Protein AF-A0A4R6UQ01-F1 (afdb_monomer)

Sequence (234 aa):
MLNFGKYKKEIISAFLGAAFAGVISLGVGMFSLTKSFEYTQNKEILYSIRKDAEFLKRVESEIDENINKLLEHDFTVVAKFGDPMNMIDVMENPAAKDGDKISQSQRKAMAMMIDSIVPILEFTAPRETLVVEAWSTGFPEVSNIDFELLQQINEYYRSVRRVNETVDRFMNLSKGATITQGFSDVVKAHILSHNKNLEELRKKSFVELKNKIVKEQERLSIMRAELIEKTEDI

Solvent-accessible surface area (backbone atoms only — not comparable to full-atom values): 13272 Å² total; per-residue (Å²): 130,82,71,66,76,71,52,49,59,56,51,51,50,50,51,51,50,51,51,52,51,50,51,49,50,51,51,53,49,49,51,51,50,52,51,52,50,51,49,52,50,52,53,52,50,51,52,28,44,51,52,43,45,55,45,49,52,44,48,46,54,38,52,53,52,37,51,51,49,65,72,77,44,73,71,60,56,48,75,39,70,49,74,75,38,49,54,60,67,63,69,66,44,84,81,78,72,86,79,79,88,75,48,73,68,56,52,52,53,50,35,74,75,43,75,31,32,24,40,27,73,37,58,45,64,40,92,76,70,72,72,70,61,57,72,74,78,57,70,68,93,64,62,81,66,58,66,68,59,54,48,54,53,50,55,47,52,54,51,52,48,56,45,37,62,49,42,64,69,46,70,84,64,50,57,72,43,72,41,45,46,74,55,50,54,52,50,52,53,50,40,55,52,40,44,48,50,50,50,55,51,70,68,49,59,62,67,57,54,44,53,52,47,53,53,48,44,52,51,48,51,52,52,44,53,58,49,49,56,65,57,74,78,108

Organism: NCBI:txid1510150

Foldseek 3Di:
DPPCVVCVVVVVVVVVVVVVVVVVCVVVVVVVVVLVVLLVVLVVLLVQLVVQLVLLVVLLVLLVQQVVCVVVDDQAKDWDKDDWDQPLVVVPPPPPPDDDDQDPVNSVVVCVVFVTKIATQDIDHDPDARDDVSVVVDDRPDHPFDPVLVVVSVVLSVLRVLLRVLRVVCPPDDHGDMGGPVVVVVNVVSSVVNNVSSVVSVPDPSVVSSVSSVVRSVVSVVVSVVSVVVSVVD

Mean predicted aligned error: 12.87 Å

Structure (mmCIF, N/CA/C/O backbone):
data_AF-A0A4R6UQ01-F1
#
_entry.id   AF-A0A4R6UQ01-F1
#
loop_
_atom_site.group_PDB
_atom_site.id
_atom_site.type_symbol
_atom_site.label_atom_id
_atom_site.label_alt_id
_atom_site.label_comp_id
_atom_site.label_asym_id
_atom_site.label_entity_id
_atom_site.label_seq_id
_atom_site.pdbx_PDB_ins_code
_atom_site.Cartn_x
_atom_site.Cartn_y
_atom_site.Cartn_z
_atom_site.occupancy
_atom_site.B_iso_or_equiv
_atom_site.auth_seq_id
_atom_site.auth_comp_id
_atom_site.auth_asym_id
_atom_site.auth_atom_id
_atom_site.pdbx_PDB_model_num
ATOM 1 N N . MET A 1 1 ? -23.409 34.476 84.497 1.00 45.19 1 MET A N 1
ATOM 2 C CA . MET A 1 1 ? -22.613 33.271 84.173 1.00 45.19 1 MET A CA 1
ATOM 3 C C . MET A 1 1 ? -23.312 32.525 83.049 1.00 45.19 1 MET A C 1
ATOM 5 O O . MET A 1 1 ? -24.387 31.986 83.274 1.00 45.19 1 MET A O 1
ATOM 9 N N . LEU A 1 2 ? -22.765 32.563 81.831 1.00 46.88 2 LEU A N 1
ATOM 10 C CA . LEU A 1 2 ? -23.286 31.768 80.715 1.00 46.88 2 LEU A CA 1
ATOM 11 C C . LEU A 1 2 ? -23.056 30.286 81.026 1.00 46.88 2 LEU A C 1
ATOM 13 O O . LEU A 1 2 ? -21.948 29.876 81.364 1.00 46.88 2 LEU A O 1
ATOM 17 N N . ASN A 1 3 ? -24.127 29.500 80.980 1.00 50.12 3 ASN A N 1
ATOM 18 C CA . ASN A 1 3 ? -24.138 28.103 81.398 1.00 50.12 3 ASN A CA 1
ATOM 19 C C . ASN A 1 3 ? -23.530 27.225 80.282 1.00 50.12 3 ASN A C 1
ATOM 21 O O . ASN A 1 3 ? -24.238 26.553 79.532 1.00 50.12 3 ASN A O 1
ATOM 25 N N . PHE A 1 4 ? -22.200 27.279 80.136 1.00 51.59 4 PHE A N 1
ATOM 26 C CA . PHE A 1 4 ? -21.419 26.619 79.074 1.00 51.59 4 PHE A CA 1
ATOM 27 C C . PHE A 1 4 ? -21.561 25.083 79.035 1.00 51.59 4 PHE A C 1
ATOM 29 O O . PHE A 1 4 ? -21.179 24.458 78.049 1.00 51.59 4 PHE A O 1
ATOM 36 N N . GLY A 1 5 ? -22.122 24.454 80.076 1.00 55.53 5 GLY A N 1
ATOM 37 C CA . GLY A 1 5 ? -22.331 23.003 80.136 1.00 55.53 5 GLY A CA 1
ATOM 38 C C . GLY A 1 5 ? -23.472 22.480 79.255 1.00 55.53 5 GLY A C 1
ATOM 39 O O . GLY A 1 5 ? -23.375 21.362 78.754 1.00 55.53 5 GLY A O 1
ATOM 40 N N . LYS A 1 6 ? -24.527 23.278 79.020 1.00 57.03 6 LYS A N 1
ATOM 41 C CA . LYS A 1 6 ? -25.704 22.846 78.237 1.00 57.03 6 LYS A CA 1
ATOM 42 C C . LYS A 1 6 ? -25.450 22.888 76.724 1.00 57.03 6 LYS A C 1
ATOM 44 O O . LYS A 1 6 ? -25.777 21.936 76.029 1.00 57.03 6 LYS A O 1
ATOM 49 N N . TYR A 1 7 ? -24.761 23.926 76.250 1.00 57.03 7 TYR A N 1
ATOM 50 C CA . TYR A 1 7 ? -24.450 24.125 74.827 1.00 57.03 7 TYR A CA 1
ATOM 51 C C . TYR A 1 7 ? -23.247 23.312 74.331 1.00 57.03 7 TYR A C 1
ATOM 53 O O . TYR A 1 7 ? -23.062 23.146 73.131 1.00 57.03 7 TYR A O 1
ATOM 61 N N . LYS A 1 8 ? -22.424 22.758 75.233 1.00 59.62 8 LYS A N 1
ATOM 62 C CA . LYS A 1 8 ? -21.233 21.975 74.861 1.00 59.62 8 LYS A CA 1
ATOM 63 C C . LYS A 1 8 ? -21.585 20.731 74.040 1.00 59.62 8 LYS A C 1
ATOM 65 O O . LYS A 1 8 ? -20.884 20.422 73.084 1.00 59.62 8 LYS A O 1
ATOM 70 N N . LYS A 1 9 ? -22.675 20.037 74.394 1.00 63.41 9 LYS A N 1
ATOM 71 C CA . LYS A 1 9 ? -23.160 18.868 73.642 1.00 63.41 9 LYS A CA 1
ATOM 72 C C . LYS A 1 9 ? -23.691 19.253 72.261 1.00 63.41 9 LYS A C 1
ATOM 74 O O . LYS A 1 9 ? -23.340 18.580 71.304 1.00 63.41 9 LYS A O 1
ATOM 79 N N . GLU A 1 10 ? -24.455 20.340 72.163 1.00 66.81 10 GLU A N 1
ATOM 80 C CA . GLU A 1 10 ? -25.005 20.841 70.893 1.00 66.81 10 GLU A CA 1
ATOM 81 C C . GLU A 1 10 ? -23.914 21.348 69.942 1.00 66.81 10 GLU A C 1
ATOM 83 O O . GLU A 1 10 ? -23.948 21.056 68.750 1.00 66.81 10 GLU A O 1
ATOM 88 N N . ILE A 1 11 ? -22.902 22.048 70.464 1.00 69.56 11 ILE A N 1
ATOM 89 C CA . ILE A 1 11 ? -21.756 22.515 69.673 1.00 69.56 11 ILE A CA 1
ATOM 90 C C . ILE A 1 11 ? -20.940 21.323 69.161 1.00 69.56 11 ILE A C 1
ATOM 92 O O . ILE A 1 11 ? -20.597 21.287 67.984 1.00 69.56 11 ILE A O 1
ATOM 96 N N . ILE A 1 12 ? -20.662 20.323 70.007 1.00 69.19 12 ILE A N 1
ATOM 97 C CA . ILE A 1 12 ? -19.923 19.118 69.595 1.00 69.19 12 ILE A CA 1
ATOM 98 C C . ILE A 1 12 ? -20.723 18.310 68.565 1.00 69.19 12 ILE A C 1
ATOM 100 O O . ILE A 1 12 ? -20.149 17.857 67.576 1.00 69.19 12 ILE A O 1
ATOM 104 N N . SER A 1 13 ? -22.040 18.159 68.740 1.00 63.72 13 SER A N 1
ATOM 105 C CA . SER A 1 13 ? -22.885 17.457 67.768 1.00 63.72 13 SER A CA 1
ATOM 106 C C . SER A 1 13 ? -23.012 18.214 66.446 1.00 63.72 13 SER A C 1
ATOM 108 O O . SER A 1 13 ? -22.995 17.586 65.393 1.00 63.72 13 SER A O 1
ATOM 110 N N . ALA A 1 14 ? -23.081 19.548 66.475 1.00 68.31 14 ALA A N 1
ATOM 111 C CA . ALA A 1 14 ? -23.087 20.375 65.270 1.00 68.31 14 ALA A CA 1
ATOM 112 C C . ALA A 1 14 ? -21.747 20.297 64.525 1.00 68.31 14 ALA A C 1
ATOM 114 O O . ALA A 1 14 ? -21.735 20.189 63.303 1.00 68.31 14 ALA A O 1
ATOM 115 N N . PHE A 1 15 ? -20.623 20.284 65.248 1.00 67.00 15 PHE A N 1
ATOM 116 C CA . PHE A 1 15 ? -19.293 20.155 64.653 1.00 67.00 15 PHE A CA 1
ATOM 117 C C . PHE A 1 15 ? -19.073 18.768 64.040 1.00 67.00 15 PHE A C 1
ATOM 119 O O . PHE A 1 15 ? -18.569 18.662 62.927 1.00 67.00 15 PHE A O 1
ATOM 126 N N . LEU A 1 16 ? -19.508 17.705 64.727 1.00 66.38 16 LEU A N 1
ATOM 127 C CA . LEU A 1 16 ? -19.483 16.342 64.191 1.00 66.38 16 LEU A CA 1
ATOM 128 C C . LEU A 1 16 ? -20.409 16.200 62.980 1.00 66.38 16 LEU A C 1
ATOM 130 O O . LEU A 1 16 ? -19.989 15.639 61.978 1.00 66.38 16 LEU A O 1
ATOM 134 N N . GLY A 1 17 ? -21.625 16.750 63.034 1.00 66.69 17 GLY A N 1
ATOM 135 C CA . GLY A 1 17 ? -22.561 16.747 61.908 1.00 66.69 17 GLY A CA 1
ATOM 136 C C . GLY A 1 17 ? -22.024 17.507 60.693 1.00 66.69 17 GLY A C 1
ATOM 137 O O . GLY A 1 17 ? -22.087 16.995 59.579 1.00 66.69 17 GLY A O 1
ATOM 138 N N . ALA A 1 18 ? -21.428 18.683 60.904 1.00 67.31 18 ALA A N 1
ATOM 139 C CA . ALA A 1 18 ? -20.802 19.473 59.846 1.00 67.31 18 ALA A CA 1
ATOM 140 C C . ALA A 1 18 ? -19.561 18.781 59.261 1.00 67.31 18 ALA A C 1
ATOM 142 O O . ALA A 1 18 ? -19.394 18.759 58.044 1.00 67.31 18 ALA A O 1
ATOM 143 N N . ALA A 1 19 ? -18.722 18.166 60.099 1.00 63.47 19 ALA A N 1
ATOM 144 C CA . ALA A 1 19 ? -17.571 17.391 59.645 1.00 63.47 19 ALA A CA 1
ATOM 145 C C . ALA A 1 19 ? -18.005 16.156 58.838 1.00 63.47 19 ALA A C 1
ATOM 147 O O . ALA A 1 19 ? -17.456 15.898 57.770 1.00 63.47 19 ALA A O 1
ATOM 148 N N . PHE A 1 20 ? -19.028 15.431 59.296 1.00 66.19 20 PHE A N 1
ATOM 149 C CA . PHE A 1 20 ? -19.555 14.254 58.603 1.00 66.19 20 PHE A CA 1
ATOM 150 C C . PHE A 1 20 ? -20.208 14.629 57.266 1.00 66.19 20 PHE A C 1
ATOM 152 O O . PHE A 1 20 ? -19.923 14.011 56.244 1.00 66.19 20 PHE A O 1
ATOM 159 N N . ALA A 1 21 ? -21.016 15.694 57.243 1.00 68.75 21 ALA A N 1
ATOM 160 C CA . ALA A 1 21 ? -21.606 16.226 56.016 1.00 68.75 21 ALA A CA 1
ATOM 161 C C . ALA A 1 21 ? -20.536 16.732 55.033 1.00 68.75 21 ALA A C 1
ATOM 163 O O . ALA A 1 21 ? -20.645 16.491 53.833 1.00 68.75 21 ALA A O 1
ATOM 164 N N . GLY A 1 22 ? -19.476 17.377 55.533 1.00 67.44 22 GLY A N 1
ATOM 165 C CA . GLY A 1 22 ? -18.336 17.815 54.727 1.00 67.44 22 GLY A CA 1
ATOM 166 C C . GLY A 1 22 ? -17.576 16.651 54.087 1.00 67.44 22 GLY A C 1
ATOM 167 O O . GLY A 1 22 ? -17.277 16.702 52.897 1.00 67.44 22 GLY A O 1
ATOM 168 N N . VAL A 1 23 ? -17.323 15.574 54.839 1.00 69.88 23 VAL A N 1
ATOM 169 C CA . VAL A 1 23 ? -16.659 14.361 54.328 1.00 69.88 23 VAL A CA 1
ATOM 170 C C . VAL A 1 23 ? -17.526 13.638 53.296 1.00 69.88 23 VAL A C 1
ATOM 172 O O . VAL A 1 23 ? -17.015 13.252 52.248 1.00 69.88 23 VAL A O 1
ATOM 175 N N . ILE A 1 24 ? -18.834 13.500 53.541 1.00 70.75 24 ILE A N 1
ATOM 176 C CA . ILE A 1 24 ? -19.763 12.897 52.572 1.00 70.75 24 ILE A CA 1
ATOM 177 C C . ILE A 1 24 ? -19.830 13.744 51.297 1.00 70.75 24 ILE A C 1
ATOM 179 O O . ILE A 1 24 ? -19.724 13.199 50.205 1.00 70.75 24 ILE A O 1
ATOM 183 N N . SER A 1 25 ? -19.952 15.068 51.419 1.00 67.62 25 SER A N 1
ATOM 184 C CA . SER A 1 25 ? -20.012 15.980 50.270 1.00 67.62 25 SER A CA 1
ATOM 185 C C . SER A 1 25 ? -18.735 15.927 49.423 1.00 67.62 25 SER A C 1
ATOM 187 O O . SER A 1 25 ? -18.811 15.816 48.201 1.00 67.62 25 SER A O 1
ATOM 189 N N . LEU A 1 26 ? -17.557 15.908 50.058 1.00 70.69 26 LEU A N 1
ATOM 190 C CA . LEU A 1 26 ? -16.279 15.733 49.360 1.00 70.69 26 LEU A CA 1
ATOM 191 C C . LEU A 1 26 ? -16.159 14.351 48.706 1.00 70.69 26 LEU A C 1
ATOM 193 O O . LEU A 1 26 ? -15.686 14.260 47.576 1.00 70.69 26 LEU A O 1
ATOM 197 N N . GLY A 1 27 ? -16.599 13.288 49.384 1.00 69.38 27 GLY A N 1
ATOM 198 C CA . GLY A 1 27 ? -16.582 11.926 48.848 1.00 69.38 27 GLY A CA 1
ATOM 199 C C . GLY A 1 27 ? -17.493 11.764 47.630 1.00 69.38 27 GLY A C 1
ATOM 200 O O . GLY A 1 27 ? -17.057 11.254 46.602 1.00 69.38 27 GLY A O 1
ATOM 201 N N . VAL A 1 28 ? -18.728 12.264 47.711 1.00 73.06 28 VAL A N 1
ATOM 202 C CA . VAL A 1 28 ? -19.692 12.262 46.597 1.00 73.06 28 VAL A CA 1
ATOM 203 C C . VAL A 1 28 ? -19.214 13.170 45.461 1.00 73.06 28 VAL A C 1
ATOM 205 O O . VAL A 1 28 ? -19.318 12.796 44.296 1.00 73.06 28 VAL A O 1
ATOM 208 N N . GLY A 1 29 ? -18.640 14.333 45.782 1.00 69.44 29 GLY A N 1
ATOM 209 C CA . GLY A 1 29 ? -18.070 15.256 44.803 1.00 69.44 29 GLY A CA 1
ATOM 210 C C . GLY A 1 29 ? -16.889 14.655 44.039 1.00 69.44 29 GLY A C 1
ATOM 211 O O . GLY A 1 29 ? -16.874 14.707 42.812 1.00 69.44 29 GLY A O 1
ATOM 212 N N . MET A 1 30 ? -15.934 14.028 44.736 1.00 72.69 30 MET A N 1
ATOM 213 C CA . MET A 1 30 ? -14.820 13.323 44.091 1.00 72.69 30 MET A CA 1
ATOM 214 C C . MET A 1 30 ? -15.302 12.129 43.271 1.00 72.69 30 MET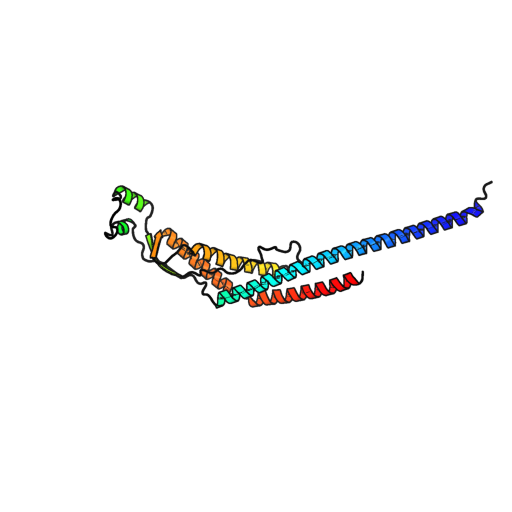 A C 1
ATOM 216 O O . MET A 1 30 ? -14.853 11.964 42.145 1.00 72.69 30 MET A O 1
ATOM 220 N N . PHE A 1 31 ? -16.246 11.337 43.783 1.00 75.38 31 PHE A N 1
ATOM 221 C CA . PHE A 1 31 ? -16.825 10.221 43.035 1.00 75.38 31 PHE A CA 1
ATOM 222 C C . PHE A 1 31 ? -17.500 10.686 41.735 1.00 75.38 31 PHE A C 1
ATOM 224 O O . PHE A 1 31 ? -17.242 10.124 40.674 1.00 75.38 31 PHE A O 1
ATOM 231 N N . SER A 1 32 ? -18.304 11.751 41.804 1.00 72.50 32 SER A N 1
ATOM 232 C CA . SER A 1 32 ? -18.967 12.356 40.642 1.00 72.50 32 SER A CA 1
ATOM 233 C C . SER A 1 32 ? -17.964 12.904 39.621 1.00 72.50 32 SER A C 1
ATOM 235 O O . SER A 1 32 ? -18.104 12.662 38.422 1.00 72.50 32 SER A O 1
ATOM 237 N N . LEU A 1 33 ? -16.904 13.577 40.082 1.00 73.44 33 LEU A N 1
ATOM 238 C CA . LEU A 1 33 ? -15.828 14.048 39.208 1.00 73.44 33 LEU A CA 1
ATOM 239 C C . LEU A 1 33 ? -15.113 12.884 38.522 1.00 73.44 33 LEU A C 1
ATOM 241 O O . LEU A 1 33 ? -14.970 12.910 37.303 1.00 73.44 33 LEU A O 1
ATOM 245 N N . THR A 1 34 ? -14.717 11.849 39.266 1.00 78.38 34 THR A N 1
ATOM 246 C CA . THR A 1 34 ? -14.070 10.656 38.701 1.00 78.38 34 THR A CA 1
ATOM 247 C C . THR A 1 34 ? -14.960 9.992 37.654 1.00 78.38 34 THR A C 1
ATOM 249 O O . THR A 1 34 ? -14.490 9.709 36.557 1.00 78.38 34 THR A O 1
ATOM 252 N N . LYS A 1 35 ? -16.260 9.830 37.933 1.00 80.94 35 LYS A N 1
ATOM 253 C CA . LYS A 1 35 ? -17.222 9.263 36.977 1.00 80.94 35 LYS A CA 1
ATOM 254 C C . LYS A 1 35 ? -17.403 10.123 35.726 1.00 80.94 35 LYS A C 1
ATOM 256 O O . LYS A 1 35 ? -17.460 9.591 34.622 1.00 80.94 35 LYS A O 1
ATOM 261 N N . SER A 1 36 ? -17.424 11.445 35.874 1.00 78.19 36 SER A N 1
ATOM 262 C CA . SER A 1 36 ? -17.479 12.388 34.749 1.00 78.19 36 SER A CA 1
ATOM 263 C C . SER A 1 36 ? -16.223 12.322 33.865 1.00 78.19 36 SER A C 1
ATOM 265 O O . SER A 1 36 ? -16.318 12.341 32.632 1.00 78.19 36 SER A O 1
ATOM 267 N N . PHE A 1 37 ? -15.041 12.183 34.477 1.00 82.38 37 PHE A N 1
ATOM 268 C CA . PHE A 1 37 ? -13.786 11.970 33.754 1.00 82.38 37 PHE A CA 1
ATOM 269 C C . PHE A 1 37 ? -13.766 10.620 33.027 1.00 82.38 37 PHE A C 1
ATOM 271 O O . PHE A 1 37 ? -13.448 10.598 31.839 1.00 82.38 37 PHE A O 1
ATOM 278 N N . GLU A 1 38 ? -14.156 9.527 33.694 1.00 83.12 38 GLU A N 1
ATOM 279 C CA . GLU A 1 38 ? -14.278 8.189 33.088 1.00 83.12 38 GLU A CA 1
ATOM 280 C C . GLU A 1 38 ? -15.215 8.213 31.873 1.00 83.12 38 GLU A C 1
ATOM 282 O O . GLU A 1 38 ? -14.850 7.749 30.795 1.00 83.12 38 GLU A O 1
ATOM 287 N N . TYR A 1 39 ? -16.395 8.825 32.011 1.00 83.56 39 TYR A N 1
ATOM 288 C CA . TYR A 1 39 ? -17.359 8.959 30.919 1.00 83.56 39 TYR A CA 1
ATOM 289 C C . TYR A 1 39 ? -16.781 9.732 29.724 1.00 83.56 39 TYR A C 1
ATOM 291 O O . TYR A 1 39 ? -16.931 9.322 28.570 1.00 83.56 39 TYR A O 1
ATOM 299 N N . THR A 1 40 ? -16.090 10.844 29.988 1.00 84.06 40 THR A N 1
ATOM 300 C CA . THR A 1 40 ? -15.487 11.670 28.932 1.00 84.06 40 THR A CA 1
ATOM 301 C C . THR A 1 40 ? -14.378 10.913 28.201 1.00 84.06 40 THR A C 1
ATOM 303 O O . THR A 1 40 ? -14.374 10.886 26.971 1.00 84.06 40 THR A O 1
ATOM 306 N N . GLN A 1 41 ? -13.499 10.225 28.935 1.00 84.62 41 GLN A N 1
ATOM 307 C CA . GLN A 1 41 ? -12.440 9.394 28.355 1.00 84.62 41 GLN A CA 1
ATOM 308 C C . GLN A 1 41 ? -13.010 8.242 27.521 1.00 84.62 41 GLN A C 1
ATOM 310 O O . GLN A 1 41 ? -12.588 8.040 26.383 1.00 84.62 41 GLN A O 1
ATOM 315 N N . ASN A 1 42 ? -14.015 7.525 28.030 1.00 85.69 42 ASN A N 1
ATOM 316 C CA . ASN A 1 42 ? -14.656 6.437 27.289 1.00 85.69 42 ASN A CA 1
ATOM 317 C C . ASN A 1 42 ? -15.276 6.939 25.981 1.00 85.69 42 ASN A C 1
ATOM 319 O O . ASN A 1 42 ? -15.135 6.300 24.938 1.00 85.69 42 ASN A O 1
ATOM 323 N N . LYS A 1 43 ? -15.910 8.116 26.003 1.00 84.81 43 LYS A N 1
ATOM 324 C CA . LYS A 1 43 ? -16.481 8.740 24.806 1.00 84.81 43 LYS A CA 1
ATOM 325 C C . LYS A 1 43 ? -15.413 9.106 23.769 1.00 84.81 43 LYS A C 1
ATOM 327 O O . LYS A 1 43 ? -15.636 8.902 22.575 1.00 84.81 43 LYS A O 1
ATOM 332 N N . GLU A 1 44 ? -14.267 9.624 24.203 1.00 85.50 44 GLU A N 1
ATOM 333 C CA . GLU A 1 44 ? -13.130 9.917 23.321 1.00 85.50 44 GLU A CA 1
ATOM 334 C C . GLU A 1 44 ? -12.552 8.640 22.700 1.00 85.50 44 GLU A C 1
ATOM 336 O O . GLU A 1 44 ? -12.340 8.588 21.485 1.00 85.50 44 GLU A O 1
ATOM 341 N N . ILE A 1 45 ? -12.382 7.581 23.497 1.00 86.62 45 ILE A N 1
ATOM 342 C CA . ILE A 1 45 ? -11.896 6.283 23.016 1.00 86.62 45 ILE A CA 1
ATOM 343 C C . ILE A 1 45 ? -12.883 5.683 22.008 1.00 86.62 45 ILE A C 1
ATOM 345 O O . ILE A 1 45 ? -12.469 5.263 20.932 1.00 86.62 45 ILE A O 1
ATOM 349 N N . LEU A 1 46 ? -14.191 5.708 22.282 1.00 87.94 46 LEU A N 1
ATOM 350 C CA . LEU A 1 46 ? -15.222 5.234 21.348 1.00 87.94 46 LEU A CA 1
ATOM 351 C C . LEU A 1 46 ? -15.181 5.977 20.007 1.00 87.94 46 LEU A C 1
ATOM 353 O O . LEU A 1 46 ? -15.363 5.371 18.946 1.00 87.94 46 LEU A O 1
ATOM 357 N N . TYR A 1 47 ? -14.938 7.287 20.042 1.00 87.25 47 TYR A N 1
ATOM 358 C CA . TYR A 1 47 ? -14.786 8.091 18.835 1.00 87.25 47 TYR A CA 1
ATOM 359 C C . TYR A 1 47 ? -13.506 7.740 18.061 1.00 87.25 47 TYR A C 1
ATOM 361 O O . TYR A 1 47 ? -13.552 7.621 16.835 1.00 87.25 47 TYR A O 1
ATOM 369 N N . SER A 1 48 ? -12.391 7.523 18.762 1.00 88.06 48 SER A N 1
ATOM 370 C CA . SER A 1 48 ? -11.127 7.070 18.169 1.00 88.06 48 SER A CA 1
ATOM 371 C C . SER A 1 48 ? -11.274 5.683 17.527 1.00 88.06 48 SER A C 1
ATOM 373 O O . SER A 1 48 ? -11.010 5.549 16.335 1.00 88.06 48 SER A O 1
ATOM 375 N N . ILE A 1 49 ? -11.847 4.700 18.235 1.00 90.19 49 ILE A N 1
ATOM 376 C CA . ILE A 1 49 ? -12.121 3.354 17.698 1.00 90.19 49 ILE A CA 1
ATOM 377 C C . ILE A 1 49 ? -12.975 3.422 16.428 1.00 90.19 49 ILE A C 1
ATOM 379 O O . ILE A 1 49 ? -12.720 2.705 15.461 1.00 90.19 49 ILE A O 1
ATOM 383 N N . ARG A 1 50 ? -13.998 4.286 16.401 1.00 88.00 50 ARG A N 1
ATOM 384 C CA . ARG A 1 50 ? -14.829 4.465 15.204 1.00 88.00 50 ARG A CA 1
ATOM 385 C C . ARG A 1 50 ? -13.995 4.945 14.013 1.00 88.00 50 ARG A C 1
ATOM 387 O O . ARG A 1 50 ? -14.141 4.396 12.924 1.00 88.00 50 ARG A O 1
ATOM 394 N N . LYS A 1 51 ? -13.143 5.955 14.209 1.00 88.81 51 LYS A N 1
ATOM 395 C CA . LYS A 1 51 ? -12.255 6.464 13.152 1.00 88.81 51 LYS A CA 1
ATOM 396 C C . LYS A 1 51 ? -11.267 5.403 12.682 1.00 88.81 51 LYS A C 1
ATOM 398 O O . LYS A 1 51 ? -11.067 5.270 11.478 1.00 88.81 51 LYS A O 1
ATOM 403 N N . ASP A 1 52 ? -10.694 4.648 13.613 1.00 90.25 52 ASP A N 1
ATOM 404 C CA . ASP A 1 52 ? -9.768 3.555 13.324 1.00 90.25 52 ASP A CA 1
ATOM 405 C C . ASP A 1 52 ? -10.432 2.473 12.469 1.00 90.25 52 ASP A C 1
ATOM 407 O O . ASP A 1 52 ? -9.891 2.074 11.440 1.00 90.25 52 ASP A O 1
ATOM 411 N N . ALA A 1 53 ? -11.643 2.049 12.837 1.00 89.62 53 ALA A N 1
ATOM 412 C CA . ALA A 1 53 ? -12.405 1.064 12.077 1.00 89.62 53 ALA A CA 1
ATOM 413 C C . ALA A 1 53 ? -12.769 1.575 10.671 1.00 89.62 53 ALA A C 1
ATOM 415 O O . ALA A 1 53 ? -12.628 0.848 9.688 1.00 89.62 53 ALA A O 1
ATOM 416 N N . GLU A 1 54 ? -13.200 2.836 10.550 1.00 89.25 54 GLU A N 1
ATOM 417 C CA . GLU A 1 54 ? -13.474 3.465 9.252 1.00 89.25 54 GLU A CA 1
ATOM 418 C C . GLU A 1 54 ? -12.205 3.559 8.384 1.00 89.25 54 GLU A C 1
ATOM 420 O O . GLU A 1 54 ? -12.272 3.317 7.178 1.00 89.25 54 GLU A O 1
ATOM 425 N N . PHE A 1 55 ? -11.050 3.878 8.978 1.00 91.06 55 PHE A N 1
ATOM 426 C CA . PHE A 1 55 ? -9.758 3.896 8.292 1.00 91.06 55 PHE A CA 1
ATOM 427 C C . PHE A 1 55 ? -9.362 2.500 7.806 1.00 91.06 55 PHE A C 1
ATOM 429 O O . PHE A 1 55 ? -9.122 2.326 6.613 1.00 91.06 55 PHE A O 1
ATOM 436 N N . LEU A 1 56 ? -9.360 1.498 8.688 1.00 92.56 56 LEU A N 1
ATOM 437 C CA . LEU A 1 56 ? -9.009 0.120 8.341 1.00 92.56 56 LEU A CA 1
ATOM 438 C C . LEU A 1 56 ? -9.915 -0.453 7.248 1.00 92.56 56 LEU A C 1
ATOM 440 O O . LEU A 1 56 ? -9.425 -1.156 6.368 1.00 92.56 56 LEU A O 1
ATOM 444 N N . LYS A 1 57 ? -11.209 -0.114 7.255 1.00 92.25 57 LYS A N 1
ATOM 445 C CA . LYS A 1 57 ? -12.149 -0.525 6.205 1.00 92.25 57 LYS A CA 1
ATOM 446 C C . LYS A 1 57 ? -11.818 0.092 4.844 1.00 92.25 57 LYS A C 1
ATOM 448 O O . LYS A 1 57 ? -11.931 -0.582 3.824 1.00 92.25 57 LYS A O 1
ATOM 453 N N . ARG A 1 58 ? -11.397 1.363 4.808 1.00 91.81 58 ARG A N 1
ATOM 454 C CA . ARG A 1 58 ? -10.915 1.991 3.564 1.00 91.81 58 ARG A CA 1
ATOM 455 C C . ARG A 1 58 ? -9.638 1.317 3.068 1.00 91.81 58 ARG A C 1
ATOM 457 O O . ARG A 1 58 ? -9.572 0.955 1.902 1.00 91.81 58 ARG A O 1
ATOM 464 N N . VAL A 1 59 ? -8.670 1.081 3.960 1.00 92.06 59 VAL A N 1
ATOM 465 C CA . VAL A 1 59 ? -7.411 0.394 3.618 1.00 92.06 59 VAL A CA 1
ATOM 466 C C . VAL A 1 59 ? -7.679 -1.002 3.049 1.00 92.06 59 VAL A C 1
ATOM 468 O O . VAL A 1 59 ? -7.080 -1.377 2.048 1.00 92.06 59 VAL A O 1
ATOM 471 N N . GLU A 1 60 ? -8.590 -1.765 3.656 1.00 92.88 60 GLU A N 1
ATOM 472 C CA . GLU A 1 60 ? -8.998 -3.081 3.157 1.00 92.88 60 GLU A CA 1
ATOM 473 C C . GLU A 1 60 ? -9.570 -3.006 1.734 1.00 92.88 60 GLU A C 1
ATOM 475 O O . GLU A 1 60 ? -9.127 -3.747 0.858 1.00 92.88 60 GLU A O 1
ATOM 480 N N . SER A 1 61 ? -10.501 -2.078 1.492 1.00 92.44 61 SER A N 1
ATOM 481 C CA . SER A 1 61 ? -11.105 -1.875 0.171 1.00 92.44 61 SER A CA 1
ATOM 482 C C . SER A 1 61 ? -10.067 -1.507 -0.893 1.00 92.44 61 SER A C 1
ATOM 484 O O . SER A 1 61 ? -10.151 -1.984 -2.021 1.00 92.44 61 SER A O 1
ATOM 486 N N . GLU A 1 62 ? -9.077 -0.681 -0.547 1.00 92.12 62 GLU A N 1
ATOM 487 C CA . GLU A 1 62 ? -7.998 -0.295 -1.464 1.00 92.12 62 GLU A CA 1
ATOM 488 C C . GLU A 1 62 ? -7.032 -1.439 -1.754 1.00 92.12 62 GLU A C 1
ATOM 490 O O . GLU A 1 62 ? -6.540 -1.566 -2.875 1.00 92.12 62 GLU A O 1
ATOM 495 N N . ILE A 1 63 ? -6.747 -2.280 -0.756 1.00 92.00 63 ILE A N 1
ATOM 496 C CA . ILE A 1 63 ? -5.961 -3.497 -0.965 1.00 92.00 63 ILE A CA 1
ATOM 497 C C . ILE A 1 63 ? -6.683 -4.414 -1.954 1.00 92.00 63 ILE A C 1
ATOM 499 O O . ILE A 1 63 ? -6.044 -4.896 -2.886 1.00 92.00 63 ILE A O 1
ATOM 503 N N . ASP A 1 64 ? -7.992 -4.613 -1.801 1.00 90.94 64 ASP A N 1
ATOM 504 C CA . ASP A 1 64 ? -8.779 -5.435 -2.726 1.00 90.94 64 ASP A CA 1
ATOM 505 C C . ASP A 1 64 ? -8.792 -4.868 -4.148 1.00 90.94 64 ASP A C 1
ATOM 507 O O . ASP A 1 64 ? -8.556 -5.604 -5.108 1.00 90.94 64 ASP A O 1
ATOM 511 N N . GLU A 1 65 ? -9.000 -3.559 -4.298 1.00 92.50 65 GLU A N 1
ATOM 512 C CA . GLU A 1 65 ? -8.956 -2.916 -5.611 1.00 92.50 65 GLU A CA 1
ATOM 513 C C . GLU A 1 65 ? -7.576 -3.059 -6.265 1.00 92.50 65 GLU A C 1
ATOM 515 O O . GLU A 1 65 ? -7.473 -3.406 -7.443 1.00 92.50 65 GLU A O 1
ATOM 520 N N . ASN A 1 66 ? -6.502 -2.856 -5.501 1.00 91.75 66 ASN A N 1
ATOM 521 C CA . ASN A 1 66 ? -5.143 -2.986 -6.014 1.00 91.75 66 ASN A CA 1
ATOM 522 C C . ASN A 1 66 ? -4.787 -4.428 -6.374 1.00 91.75 66 ASN A C 1
ATOM 524 O O . ASN A 1 66 ? -4.103 -4.640 -7.374 1.00 91.75 66 AS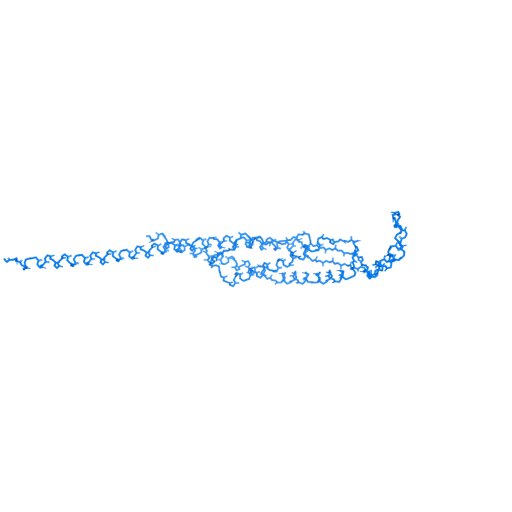N A O 1
ATOM 528 N N . ILE A 1 67 ? -5.253 -5.420 -5.608 1.00 89.25 67 ILE A N 1
ATOM 529 C CA . ILE A 1 67 ? -5.107 -6.834 -5.972 1.00 89.25 67 ILE A CA 1
ATOM 530 C C . ILE A 1 67 ? -5.791 -7.093 -7.317 1.00 89.25 67 ILE A C 1
ATOM 532 O O . ILE A 1 67 ? -5.160 -7.661 -8.205 1.00 89.25 67 ILE A O 1
ATOM 536 N N . ASN A 1 68 ? -7.036 -6.642 -7.491 1.00 89.94 68 ASN A N 1
ATOM 537 C CA . ASN A 1 68 ? -7.771 -6.834 -8.742 1.00 89.94 68 ASN A CA 1
ATOM 538 C C . ASN A 1 68 ? -7.048 -6.167 -9.917 1.00 89.94 68 ASN A C 1
ATOM 540 O O . ASN A 1 68 ? -6.779 -6.828 -10.916 1.00 89.94 68 ASN A O 1
ATOM 544 N N . LYS A 1 69 ? -6.603 -4.914 -9.760 1.00 90.81 69 LYS A N 1
ATOM 545 C CA . LYS A 1 69 ? -5.816 -4.209 -10.783 1.00 90.81 69 LYS A CA 1
ATOM 546 C C . LYS A 1 69 ? -4.549 -4.971 -11.165 1.00 90.81 69 LYS A C 1
ATOM 548 O O . LYS A 1 69 ? -4.261 -5.130 -12.347 1.00 90.81 69 LYS A O 1
ATOM 553 N N . LEU A 1 70 ? -3.798 -5.468 -10.181 1.00 88.44 70 LEU A N 1
ATOM 554 C CA . LEU A 1 70 ? -2.563 -6.227 -10.413 1.00 88.44 70 LEU A CA 1
ATOM 555 C C . LEU A 1 70 ? -2.796 -7.591 -11.087 1.00 88.44 70 LEU A C 1
ATOM 557 O O . LEU A 1 70 ? -1.850 -8.131 -11.665 1.00 88.44 70 LEU A O 1
ATOM 561 N N . LEU A 1 71 ? -4.005 -8.154 -10.985 1.00 85.94 71 LEU A N 1
ATOM 562 C CA . LEU A 1 71 ? -4.410 -9.391 -11.660 1.00 85.94 71 LEU A CA 1
ATOM 563 C C . LEU A 1 71 ? -4.936 -9.136 -13.079 1.00 85.94 71 LEU A C 1
ATOM 565 O O . LEU A 1 71 ? -4.676 -9.936 -13.975 1.00 85.94 71 LEU A O 1
ATOM 569 N N . GLU A 1 72 ? -5.676 -8.046 -13.277 1.00 87.56 72 GLU A N 1
ATOM 570 C CA . GLU A 1 72 ? -6.337 -7.708 -14.542 1.00 87.56 72 GLU A CA 1
ATOM 571 C C . GLU A 1 72 ? -5.401 -7.011 -15.538 1.00 87.56 72 GLU A C 1
ATOM 573 O O . GLU A 1 72 ? -5.535 -7.197 -16.750 1.00 87.56 72 GLU A O 1
ATOM 578 N N . HIS A 1 73 ? -4.428 -6.242 -15.045 1.00 86.00 73 HIS A N 1
ATOM 579 C CA . HIS A 1 73 ? -3.538 -5.429 -15.868 1.00 86.00 73 HIS A CA 1
ATOM 580 C C . HIS A 1 73 ? -2.068 -5.814 -15.688 1.00 86.00 73 HIS A C 1
ATOM 582 O O . HIS A 1 73 ? -1.593 -6.091 -14.583 1.00 86.00 73 HIS A O 1
ATOM 588 N N . ASP A 1 74 ? -1.304 -5.762 -16.783 1.00 87.44 74 ASP A N 1
ATOM 589 C CA . ASP A 1 74 ? 0.148 -5.857 -16.693 1.00 87.44 74 ASP A CA 1
ATOM 590 C C . ASP A 1 74 ? 0.746 -4.487 -16.369 1.00 87.44 74 ASP A C 1
ATOM 592 O O . ASP A 1 74 ? 0.734 -3.559 -17.178 1.00 87.44 74 ASP A O 1
ATOM 596 N N . PHE A 1 75 ? 1.284 -4.383 -15.158 1.00 90.06 75 PHE A N 1
ATOM 597 C CA . PHE A 1 75 ? 2.021 -3.214 -14.695 1.00 90.06 75 PHE A CA 1
ATOM 598 C C . PHE A 1 75 ? 3.496 -3.242 -15.111 1.00 90.06 75 PHE A C 1
ATOM 600 O O . PHE A 1 75 ? 4.229 -2.315 -14.799 1.00 90.06 75 PHE A O 1
ATOM 607 N N . THR A 1 76 ? 3.959 -4.284 -15.803 1.00 91.81 76 THR A N 1
ATOM 608 C CA . THR A 1 76 ? 5.355 -4.389 -16.239 1.00 91.81 76 THR A CA 1
ATOM 609 C C . THR A 1 76 ? 5.667 -3.350 -17.313 1.00 91.81 76 THR A C 1
ATOM 611 O O . THR A 1 76 ? 4.922 -3.188 -18.280 1.00 91.81 76 THR A O 1
ATOM 614 N N . VAL A 1 77 ? 6.810 -2.676 -17.184 1.00 91.25 77 VAL A N 1
ATOM 615 C CA . VAL A 1 77 ? 7.289 -1.743 -18.209 1.00 91.25 77 VAL A CA 1
ATOM 616 C C . VAL A 1 77 ? 8.305 -2.440 -19.101 1.00 91.25 77 VAL A C 1
ATOM 618 O O . VAL A 1 77 ? 9.290 -3.015 -18.626 1.00 91.25 77 VAL A O 1
ATOM 621 N N . VAL A 1 78 ? 8.085 -2.353 -20.410 1.00 92.31 78 VAL A N 1
ATOM 622 C CA . VAL A 1 78 ? 8.955 -2.913 -21.445 1.00 92.31 78 VAL A CA 1
ATOM 623 C C . VAL A 1 78 ? 9.373 -1.797 -22.389 1.00 92.31 78 VAL A C 1
ATOM 625 O O . VAL A 1 78 ? 8.532 -1.075 -22.919 1.00 92.31 78 VAL A O 1
ATOM 628 N N . ALA A 1 79 ? 10.677 -1.663 -22.625 1.00 91.94 79 ALA A N 1
ATOM 629 C CA . ALA A 1 79 ? 11.202 -0.742 -23.622 1.00 91.94 79 ALA A CA 1
ATOM 630 C C . ALA A 1 79 ? 12.336 -1.379 -24.418 1.00 91.94 79 ALA A C 1
ATOM 632 O O . ALA A 1 79 ? 13.224 -2.020 -23.853 1.00 91.94 79 ALA A O 1
ATOM 633 N N . LYS A 1 80 ? 12.339 -1.133 -25.728 1.00 91.88 80 LYS A N 1
ATOM 634 C CA . LYS A 1 80 ? 13.437 -1.484 -26.624 1.00 91.88 80 LYS A CA 1
ATOM 635 C C . LYS A 1 80 ? 13.946 -0.224 -27.299 1.00 91.88 80 LYS A C 1
ATOM 637 O O . LYS A 1 80 ? 13.203 0.470 -27.989 1.00 91.88 80 LYS A O 1
ATOM 642 N N . PHE A 1 81 ? 15.228 0.041 -27.111 1.00 91.12 81 PHE A N 1
ATOM 643 C CA . PHE A 1 81 ? 15.927 1.167 -27.715 1.00 91.12 81 PHE A CA 1
ATOM 644 C C . PHE A 1 81 ? 16.718 0.677 -28.925 1.00 91.12 81 PHE A C 1
ATOM 646 O O . PHE A 1 81 ? 17.239 -0.439 -28.903 1.00 91.12 81 PHE A O 1
ATOM 653 N N . GLY A 1 82 ? 16.753 1.477 -29.988 1.00 88.12 82 GLY A N 1
ATOM 654 C CA . GLY A 1 82 ? 17.579 1.196 -31.158 1.00 88.12 82 GLY A CA 1
ATOM 655 C C . GLY A 1 82 ? 19.032 1.597 -30.948 1.00 88.12 82 GLY A C 1
ATOM 656 O O . GLY A 1 82 ? 19.427 2.015 -29.858 1.00 88.12 82 GLY A O 1
ATOM 657 N N . ASP A 1 83 ? 19.815 1.485 -32.014 1.00 86.81 83 ASP A N 1
ATOM 658 C CA . ASP A 1 83 ? 21.209 1.905 -31.988 1.00 86.81 83 ASP A CA 1
ATOM 659 C C . ASP A 1 83 ? 21.313 3.439 -31.888 1.00 86.81 83 ASP A C 1
ATOM 661 O O . ASP A 1 83 ? 20.480 4.152 -32.465 1.00 86.81 83 ASP A O 1
ATOM 665 N N . PRO A 1 84 ? 22.306 3.973 -31.152 1.00 84.38 84 PRO A N 1
ATOM 666 C CA . PRO A 1 84 ? 22.575 5.403 -31.128 1.00 84.38 84 PRO A CA 1
ATOM 667 C C . PRO A 1 84 ? 22.906 5.930 -32.528 1.00 84.38 84 PRO A C 1
ATOM 669 O O . PRO A 1 84 ? 23.707 5.347 -33.255 1.00 84.38 84 PRO A O 1
ATOM 672 N N . MET A 1 85 ? 22.300 7.056 -32.889 1.00 81.50 85 MET A N 1
ATOM 673 C CA . MET A 1 85 ? 22.530 7.775 -34.138 1.00 81.50 85 MET A CA 1
ATOM 674 C C . MET A 1 85 ? 23.090 9.164 -33.832 1.00 81.50 85 MET A C 1
ATOM 676 O O . MET A 1 85 ? 22.643 9.825 -32.889 1.00 81.50 85 MET A O 1
ATOM 680 N N . ASN A 1 86 ? 24.023 9.651 -34.651 1.00 75.88 86 ASN A N 1
ATOM 681 C CA . ASN A 1 86 ? 24.443 11.045 -34.561 1.00 75.88 86 ASN A CA 1
ATOM 682 C C . ASN A 1 86 ? 23.324 11.955 -35.064 1.00 75.88 86 ASN A C 1
ATOM 684 O O . ASN A 1 86 ? 22.721 11.718 -36.112 1.00 75.88 86 ASN A O 1
ATOM 688 N N . MET A 1 87 ? 23.081 13.053 -34.350 1.00 66.94 87 MET A N 1
ATOM 689 C CA . MET A 1 87 ? 22.029 14.003 -34.719 1.00 66.94 87 MET A CA 1
ATOM 690 C C . MET A 1 87 ? 22.286 14.669 -36.084 1.00 66.94 87 MET A C 1
ATOM 692 O O . MET A 1 87 ? 21.337 15.028 -36.779 1.00 66.94 87 MET A O 1
ATOM 696 N N . ILE A 1 88 ? 23.557 14.782 -36.491 1.00 65.56 88 ILE A N 1
ATOM 697 C CA . ILE A 1 88 ? 23.960 15.281 -37.816 1.00 65.56 88 ILE A CA 1
ATOM 698 C C . ILE A 1 88 ? 23.448 14.350 -38.921 1.00 65.56 88 ILE A C 1
ATOM 700 O O . ILE A 1 88 ? 22.788 14.824 -39.842 1.00 65.56 88 ILE A O 1
ATOM 704 N N . ASP A 1 89 ? 23.668 13.041 -38.786 1.00 63.78 89 ASP A N 1
ATOM 705 C CA . ASP A 1 89 ? 23.300 12.043 -39.800 1.00 63.78 89 ASP A CA 1
ATOM 706 C C . ASP A 1 89 ? 21.774 11.981 -40.006 1.00 63.78 89 ASP A C 1
ATOM 708 O O . ASP A 1 89 ? 21.283 11.773 -41.115 1.00 63.78 89 ASP A O 1
ATOM 712 N N . VAL A 1 90 ? 20.999 12.237 -38.945 1.00 60.22 90 VAL A N 1
ATOM 713 C CA . VAL A 1 90 ? 19.530 12.314 -39.010 1.00 60.22 90 VAL A CA 1
ATOM 714 C C . VAL A 1 90 ? 19.050 13.605 -39.686 1.00 60.22 90 VAL A C 1
ATOM 716 O O . VAL A 1 90 ? 18.087 13.569 -40.452 1.00 60.22 90 VAL A O 1
ATOM 719 N N . MET A 1 91 ? 19.725 14.737 -39.458 1.00 60.12 91 MET A N 1
ATOM 720 C CA . MET A 1 91 ? 19.420 16.021 -40.112 1.00 60.12 91 MET A CA 1
ATOM 721 C C . MET A 1 91 ? 19.830 16.069 -41.591 1.00 60.12 91 MET A C 1
ATOM 723 O O . MET A 1 91 ? 19.303 16.883 -42.348 1.00 60.12 91 MET A O 1
ATOM 727 N N . GLU A 1 92 ? 20.777 15.233 -42.010 1.00 60.31 92 GLU A N 1
ATOM 728 C CA . GLU A 1 92 ? 21.208 15.112 -43.407 1.00 60.31 92 GLU A CA 1
ATOM 729 C C . GLU A 1 92 ? 20.286 14.215 -44.250 1.00 60.31 92 GLU A C 1
ATOM 731 O O . GLU A 1 92 ? 20.430 14.157 -45.472 1.00 60.31 92 GLU A O 1
ATOM 736 N N . ASN A 1 93 ? 19.287 13.571 -43.632 1.00 57.03 93 ASN A N 1
ATOM 737 C CA . ASN A 1 93 ? 18.331 12.717 -44.325 1.00 57.03 93 ASN A CA 1
ATOM 738 C C . ASN A 1 93 ? 17.363 13.572 -45.191 1.00 57.03 93 ASN A C 1
ATOM 740 O O . ASN A 1 93 ? 16.591 14.370 -44.650 1.00 57.03 93 ASN A O 1
ATOM 744 N N . PRO A 1 94 ? 17.350 13.427 -46.533 1.00 49.56 94 PRO A N 1
ATOM 745 C CA . PRO A 1 94 ? 16.695 14.356 -47.472 1.00 49.56 94 PRO A CA 1
ATOM 746 C C . PRO A 1 94 ? 15.152 14.369 -47.439 1.00 49.56 94 PRO A C 1
ATOM 748 O O . PRO A 1 94 ? 14.519 15.027 -48.268 1.00 49.56 94 PRO A O 1
ATOM 751 N N . ALA A 1 95 ? 14.529 13.655 -46.500 1.00 48.56 95 ALA A N 1
ATOM 752 C CA . ALA A 1 95 ? 13.082 13.638 -46.299 1.00 48.56 95 ALA A CA 1
ATOM 753 C C . ALA A 1 95 ? 12.548 14.866 -45.532 1.00 48.56 95 ALA A C 1
ATOM 755 O O . ALA A 1 95 ? 11.352 15.146 -45.609 1.00 48.56 95 ALA A O 1
ATOM 756 N N . ALA A 1 96 ? 13.406 15.630 -44.842 1.00 48.78 96 ALA A N 1
ATOM 757 C CA . ALA A 1 96 ? 13.043 16.912 -44.235 1.00 48.78 96 ALA A CA 1
ATOM 758 C C . ALA A 1 96 ? 12.991 18.011 -45.313 1.00 48.78 96 ALA A C 1
ATOM 760 O O . ALA A 1 96 ? 13.904 18.823 -45.465 1.00 48.78 96 ALA A O 1
ATOM 761 N N . LYS A 1 97 ? 11.938 17.979 -46.133 1.00 50.44 97 LYS A N 1
ATOM 762 C CA . LYS A 1 97 ? 11.631 19.052 -47.080 1.00 50.44 97 LYS A CA 1
ATOM 763 C C . LYS A 1 97 ? 11.035 20.248 -46.335 1.00 50.44 97 LYS A C 1
ATOM 765 O O . LYS A 1 97 ? 10.086 20.092 -45.578 1.00 50.44 97 LYS A O 1
ATOM 770 N N . ASP A 1 98 ? 11.597 21.409 -46.656 1.00 50.41 98 ASP A N 1
ATOM 771 C CA . ASP A 1 98 ? 11.123 22.772 -46.401 1.00 50.41 98 ASP A CA 1
ATOM 772 C C . ASP A 1 98 ? 11.164 23.304 -44.957 1.00 50.41 98 ASP A C 1
ATOM 774 O O . ASP A 1 98 ? 10.308 23.034 -44.121 1.00 50.41 98 ASP A O 1
ATOM 778 N N . GLY A 1 99 ? 12.151 24.176 -44.719 1.00 45.62 99 GLY A N 1
ATOM 779 C CA . GLY A 1 99 ? 12.243 25.069 -43.561 1.00 45.62 99 GLY A CA 1
ATOM 780 C C . GLY A 1 99 ? 13.697 25.343 -43.179 1.00 45.62 99 GLY A C 1
ATOM 781 O O . GLY A 1 99 ? 14.384 24.423 -42.761 1.00 45.62 99 GLY A O 1
ATOM 782 N N . ASP A 1 100 ? 14.166 26.578 -43.394 1.00 48.84 100 ASP A N 1
ATOM 783 C CA . ASP A 1 100 ? 15.477 27.153 -43.037 1.00 48.84 100 ASP A CA 1
ATOM 784 C C . ASP A 1 100 ? 16.685 26.202 -42.947 1.00 48.84 100 ASP A C 1
ATOM 786 O O . ASP A 1 100 ? 16.897 25.469 -41.982 1.00 48.84 100 ASP A O 1
ATOM 790 N N . LYS A 1 101 ? 17.574 26.296 -43.945 1.00 57.75 101 LYS A N 1
ATOM 791 C CA . LYS A 1 101 ? 18.863 25.591 -43.962 1.00 57.75 101 LYS A CA 1
ATOM 792 C C . LYS A 1 101 ? 19.727 26.032 -42.772 1.00 57.75 101 LYS A C 1
ATOM 794 O O . LYS A 1 101 ? 20.489 26.989 -42.881 1.00 57.75 101 LYS A O 1
ATOM 799 N N . ILE A 1 102 ? 19.656 25.292 -41.668 1.00 59.66 102 ILE A N 1
ATOM 800 C CA . ILE A 1 102 ? 20.555 25.430 -40.515 1.00 59.66 102 ILE A CA 1
ATOM 801 C C . ILE A 1 102 ? 22.006 25.378 -41.022 1.00 59.66 102 ILE A C 1
ATOM 803 O O . ILE A 1 102 ? 22.373 24.479 -41.793 1.00 59.66 102 ILE A O 1
ATOM 807 N N . SER A 1 103 ? 22.847 26.340 -40.635 1.00 65.31 103 SER A N 1
ATOM 808 C CA . SER A 1 103 ? 24.229 26.407 -41.127 1.00 65.31 103 SER A CA 1
ATOM 809 C C . SER A 1 103 ? 25.059 25.205 -40.641 1.00 65.31 103 SER A C 1
ATOM 811 O O . SER A 1 103 ? 24.750 24.584 -39.622 1.00 65.31 103 SER A O 1
ATOM 813 N N . GLN A 1 104 ? 26.137 24.853 -41.351 1.00 63.00 104 GLN A N 1
ATOM 814 C CA . GLN A 1 104 ? 27.041 23.770 -40.920 1.00 63.00 104 GLN A CA 1
ATOM 815 C C . GLN A 1 104 ? 27.648 24.028 -39.529 1.00 63.00 104 GLN A C 1
ATOM 817 O O . GLN A 1 104 ? 27.832 23.092 -38.755 1.00 63.00 104 GLN A O 1
ATOM 822 N N . SER A 1 105 ? 27.929 25.290 -39.184 1.00 63.69 105 SER A N 1
ATOM 823 C CA . SER A 1 105 ? 28.461 25.658 -37.868 1.00 63.69 105 SER A CA 1
ATOM 824 C C . SER A 1 105 ? 27.417 25.522 -36.758 1.00 63.69 105 SER A C 1
ATOM 826 O O . SER A 1 105 ? 27.756 25.052 -35.676 1.00 63.69 105 SER A O 1
ATOM 828 N N . GLN A 1 106 ? 26.149 25.844 -37.032 1.00 63.94 106 GLN A N 1
ATOM 829 C CA . GLN A 1 106 ? 25.039 25.614 -36.102 1.00 63.94 106 GLN A CA 1
ATOM 830 C C . GLN A 1 106 ? 24.792 24.117 -35.882 1.00 63.94 106 GLN A C 1
ATOM 832 O O . GLN A 1 106 ? 24.653 23.692 -34.741 1.00 63.94 106 GLN A O 1
ATOM 837 N N . ARG A 1 107 ? 24.839 23.296 -36.940 1.00 63.25 107 ARG A N 1
ATOM 838 C CA . ARG A 1 107 ? 24.747 21.829 -36.824 1.00 63.25 107 ARG A CA 1
ATOM 839 C C . ARG A 1 107 ? 25.885 21.237 -36.001 1.00 63.25 107 ARG A C 1
ATOM 841 O O . ARG A 1 107 ? 25.642 20.408 -35.133 1.00 63.25 107 ARG A O 1
ATOM 848 N N . LYS A 1 108 ? 27.116 21.703 -36.225 1.00 61.09 108 LYS A N 1
ATOM 849 C CA . LYS A 1 108 ? 28.291 21.268 -35.460 1.00 61.09 108 LYS A CA 1
ATOM 850 C C . LYS A 1 108 ? 28.204 21.690 -33.988 1.00 61.09 108 LYS A C 1
ATOM 852 O O . LYS A 1 108 ? 28.551 20.899 -33.121 1.00 61.09 108 LYS A O 1
ATOM 857 N N . ALA A 1 109 ? 27.689 22.887 -33.703 1.00 63.91 109 ALA A N 1
ATOM 858 C CA . ALA A 1 109 ? 27.436 23.345 -32.337 1.00 63.91 109 ALA A CA 1
ATOM 859 C C . ALA A 1 109 ? 26.316 22.545 -31.643 1.00 63.91 109 ALA A C 1
ATOM 861 O O . ALA A 1 109 ? 26.459 22.197 -30.476 1.00 63.91 109 ALA A O 1
ATOM 862 N N . MET A 1 110 ? 25.238 22.196 -32.355 1.00 60.31 110 MET A N 1
ATOM 863 C CA . MET A 1 110 ? 24.165 21.341 -31.826 1.00 60.31 110 MET A CA 1
ATOM 864 C C . MET A 1 110 ? 24.640 19.905 -31.571 1.00 60.31 110 MET A C 1
ATOM 866 O O . MET A 1 110 ? 24.292 19.325 -30.548 1.00 60.31 110 MET A O 1
ATOM 870 N N . ALA A 1 111 ? 25.474 19.351 -32.452 1.00 59.88 111 ALA A N 1
ATOM 871 C CA . ALA A 1 111 ? 26.078 18.033 -32.270 1.00 59.88 111 ALA A CA 1
ATOM 872 C C . ALA A 1 111 ? 27.044 17.984 -31.078 1.00 59.88 111 ALA A C 1
ATOM 874 O O . ALA A 1 111 ? 27.085 16.992 -30.370 1.00 59.88 111 ALA A O 1
ATOM 875 N N . MET A 1 112 ? 27.764 19.079 -30.804 1.00 62.25 112 MET A N 1
ATOM 876 C CA . MET A 1 112 ? 28.587 19.210 -29.594 1.00 62.25 112 MET A CA 1
ATOM 877 C C . MET A 1 112 ? 27.760 19.324 -28.300 1.00 62.25 112 MET A C 1
ATOM 879 O O . MET A 1 112 ? 28.310 19.147 -27.219 1.00 62.25 112 MET A O 1
ATOM 883 N N . MET A 1 113 ? 26.463 19.649 -28.386 1.00 62.34 113 MET A N 1
ATOM 884 C CA . MET A 1 113 ? 25.556 19.716 -27.231 1.00 62.34 113 MET A CA 1
ATOM 885 C C . MET A 1 113 ? 24.763 18.418 -27.009 1.00 62.34 113 MET A C 1
ATOM 887 O O . MET A 1 113 ? 24.315 18.169 -25.891 1.00 62.34 113 MET A O 1
ATOM 891 N N . ILE A 1 114 ? 24.562 17.604 -28.052 1.00 64.06 114 ILE A N 1
ATOM 892 C CA . ILE A 1 114 ? 23.824 16.335 -28.004 1.00 64.06 114 ILE A CA 1
ATOM 893 C C . ILE A 1 114 ? 24.608 15.296 -28.815 1.00 64.06 114 ILE A C 1
ATOM 895 O O . ILE A 1 114 ? 24.453 15.213 -30.032 1.00 64.06 114 ILE A O 1
ATOM 899 N N . ASP A 1 115 ? 25.430 14.500 -28.124 1.00 65.75 115 ASP A N 1
ATOM 900 C CA . ASP A 1 115 ? 26.357 13.547 -28.758 1.00 65.75 115 ASP A CA 1
ATOM 901 C C . ASP A 1 115 ? 25.642 12.464 -29.575 1.00 65.75 115 ASP A C 1
ATOM 903 O O . ASP A 1 115 ? 26.100 12.079 -30.647 1.00 65.75 115 ASP A O 1
ATOM 907 N N . SER A 1 116 ? 24.513 11.941 -29.096 1.00 80.12 116 SER A N 1
ATOM 908 C CA . SER A 1 116 ? 23.793 10.869 -29.787 1.00 80.12 116 SER A CA 1
ATOM 909 C C . SER A 1 116 ? 22.331 10.808 -29.375 1.00 80.12 116 SER A C 1
ATOM 911 O O . SER A 1 116 ? 21.971 11.026 -28.211 1.00 80.12 116 SER A O 1
ATOM 913 N N . ILE A 1 117 ? 21.485 10.483 -30.348 1.00 84.94 117 ILE A N 1
ATOM 914 C CA . ILE A 1 117 ? 20.057 10.266 -30.163 1.00 84.94 117 ILE A CA 1
ATOM 915 C C . ILE A 1 117 ? 19.712 8.798 -30.400 1.00 84.94 117 ILE A C 1
ATOM 917 O O . ILE A 1 117 ? 20.322 8.121 -31.219 1.00 84.94 117 ILE A O 1
ATOM 921 N N . VAL A 1 118 ? 18.736 8.296 -29.662 1.00 86.88 118 VAL A N 1
ATOM 922 C CA . VAL A 1 118 ? 18.348 6.891 -29.625 1.00 86.88 118 VAL A CA 1
ATOM 923 C C . VAL A 1 118 ? 16.846 6.801 -29.898 1.00 86.88 118 VAL A C 1
ATOM 925 O O . VAL A 1 118 ? 16.062 7.460 -29.203 1.00 86.88 118 VAL A O 1
ATOM 928 N N . PRO A 1 119 ? 16.414 6.007 -30.892 1.00 89.00 119 PRO A N 1
ATOM 929 C CA . PRO A 1 119 ? 15.002 5.823 -31.180 1.00 89.00 119 PRO A CA 1
ATOM 930 C C . PRO A 1 119 ? 14.392 4.794 -30.223 1.00 89.00 119 PRO A C 1
ATOM 932 O O . PRO A 1 119 ? 14.993 3.761 -29.912 1.00 89.00 119 PRO A O 1
ATOM 935 N N . ILE A 1 120 ? 13.164 5.050 -29.783 1.00 90.19 120 ILE A N 1
ATOM 936 C CA . ILE A 1 120 ? 12.371 4.104 -28.998 1.00 90.19 120 ILE A CA 1
ATOM 937 C C . ILE A 1 120 ? 11.640 3.172 -29.971 1.00 90.19 120 ILE A C 1
ATOM 939 O O . ILE A 1 120 ? 10.650 3.554 -30.596 1.00 90.19 120 ILE A O 1
ATOM 943 N N . LEU A 1 121 ? 12.130 1.942 -30.118 1.00 89.94 121 LEU A N 1
ATOM 944 C CA . LEU A 1 121 ? 11.573 0.938 -31.032 1.00 89.94 121 LEU A CA 1
ATOM 945 C C . LEU A 1 121 ? 10.306 0.287 -30.471 1.00 89.94 121 LEU A C 1
ATOM 947 O O . LEU A 1 121 ? 9.380 -0.045 -31.214 1.00 89.94 121 LEU A O 1
ATOM 951 N N . GLU A 1 122 ? 10.267 0.119 -29.154 1.00 92.06 122 GLU A N 1
ATOM 952 C CA . GLU A 1 122 ? 9.154 -0.460 -28.415 1.00 92.06 122 GLU A CA 1
ATOM 953 C C . GLU A 1 122 ? 9.046 0.233 -27.062 1.00 92.06 122 GLU A C 1
ATOM 955 O O . GLU A 1 122 ? 10.064 0.498 -26.421 1.00 92.06 122 GLU A O 1
ATOM 960 N N . PHE A 1 123 ? 7.821 0.536 -26.647 1.00 90.88 123 PHE A N 1
ATOM 961 C CA . PHE A 1 123 ? 7.541 1.055 -25.320 1.00 90.88 123 PHE A CA 1
ATOM 962 C C . PHE A 1 123 ? 6.128 0.668 -24.907 1.00 90.88 123 PHE A C 1
ATOM 964 O O . PHE A 1 123 ? 5.160 1.075 -25.553 1.00 90.88 123 PHE A O 1
ATOM 971 N 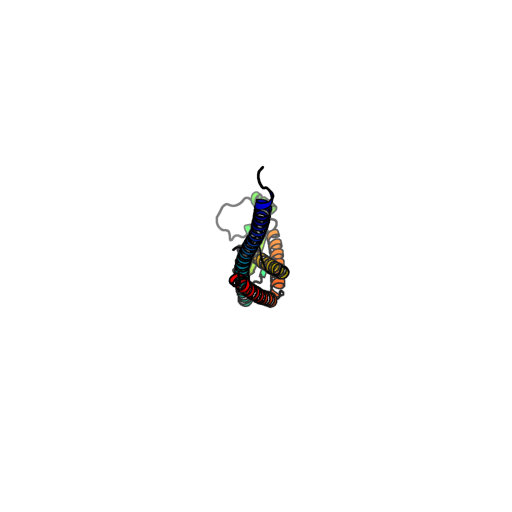N . THR A 1 124 ? 6.037 -0.096 -23.828 1.00 90.31 124 THR A N 1
ATOM 972 C CA . THR A 1 124 ? 4.793 -0.514 -23.192 1.00 90.31 124 THR A CA 1
ATOM 973 C C . THR A 1 124 ? 4.920 -0.194 -21.712 1.00 90.31 124 THR A C 1
ATOM 975 O O . THR A 1 124 ? 5.868 -0.631 -21.063 1.00 90.31 124 THR A O 1
ATOM 978 N N . ALA A 1 125 ? 3.985 0.590 -21.192 1.00 88.56 125 ALA A N 1
ATOM 979 C CA . ALA A 1 125 ? 3.902 0.952 -19.786 1.00 88.56 125 ALA A CA 1
ATOM 980 C C . ALA A 1 125 ? 2.427 0.941 -19.361 1.00 88.56 125 ALA A C 1
ATOM 982 O O . ALA A 1 125 ? 1.561 1.229 -20.201 1.00 88.56 125 ALA A O 1
ATOM 983 N N . PRO A 1 126 ? 2.125 0.637 -18.088 1.00 86.75 126 PRO A N 1
ATOM 984 C CA . PRO A 1 126 ? 0.777 0.798 -17.569 1.00 86.75 126 PRO A CA 1
ATOM 985 C C . PRO A 1 126 ? 0.353 2.265 -17.676 1.00 86.75 126 PRO A C 1
ATOM 987 O O . PRO A 1 126 ? 1.169 3.176 -17.558 1.00 86.75 126 PRO A O 1
ATOM 990 N N . ARG A 1 127 ? -0.936 2.487 -17.929 1.00 82.44 127 ARG A N 1
ATOM 991 C CA . ARG A 1 127 ? -1.549 3.828 -17.913 1.00 82.44 127 ARG A CA 1
ATOM 992 C C . ARG A 1 127 ? -2.403 4.070 -16.679 1.00 82.44 127 ARG A C 1
ATOM 994 O O . ARG A 1 127 ? -2.841 5.191 -16.449 1.00 82.44 127 ARG A O 1
ATOM 1001 N N . GLU A 1 128 ? -2.653 3.011 -15.926 1.00 85.50 128 GLU A N 1
ATOM 1002 C CA . GLU A 1 128 ? -3.408 3.055 -14.689 1.00 85.50 128 GLU A CA 1
ATOM 1003 C C . GLU A 1 128 ? -2.459 3.094 -13.499 1.00 85.50 128 GLU A C 1
ATOM 1005 O O . GLU A 1 128 ? -1.334 2.591 -13.554 1.00 85.50 128 GLU A O 1
ATOM 1010 N N . THR A 1 129 ? -2.937 3.688 -12.413 1.00 89.12 129 THR A N 1
ATOM 1011 C CA . THR A 1 129 ? -2.250 3.727 -11.128 1.00 89.12 129 THR A CA 1
ATOM 1012 C C . THR A 1 129 ? -3.022 2.911 -10.097 1.00 89.12 129 THR A C 1
ATOM 1014 O O . THR A 1 129 ? -4.237 2.700 -10.178 1.00 89.12 129 THR A O 1
ATOM 1017 N N . LEU A 1 130 ? -2.283 2.426 -9.109 1.00 90.06 130 LEU A N 1
ATOM 1018 C CA . LEU A 1 130 ? -2.840 1.777 -7.934 1.00 90.06 130 LEU A CA 1
ATOM 1019 C C . LEU A 1 130 ? -3.421 2.835 -6.981 1.00 90.06 130 LEU A C 1
ATOM 1021 O O . LEU A 1 130 ? -2.965 3.978 -6.944 1.00 90.06 130 LEU A O 1
ATOM 1025 N N . VAL A 1 131 ? -4.411 2.458 -6.186 1.00 89.50 131 VAL A N 1
ATOM 1026 C CA . VAL A 1 131 ? -5.118 3.343 -5.253 1.00 89.50 131 VAL A CA 1
ATOM 1027 C C . VAL A 1 131 ? -4.332 3.531 -3.958 1.00 89.50 131 VAL A C 1
ATOM 1029 O O . VAL A 1 131 ? -3.714 2.588 -3.458 1.00 89.50 131 VAL A O 1
ATOM 1032 N N . VAL A 1 132 ? -4.335 4.767 -3.442 1.00 84.75 132 VAL A N 1
ATOM 1033 C CA . VAL A 1 132 ? -3.637 5.187 -2.209 1.00 84.75 132 VAL A CA 1
ATOM 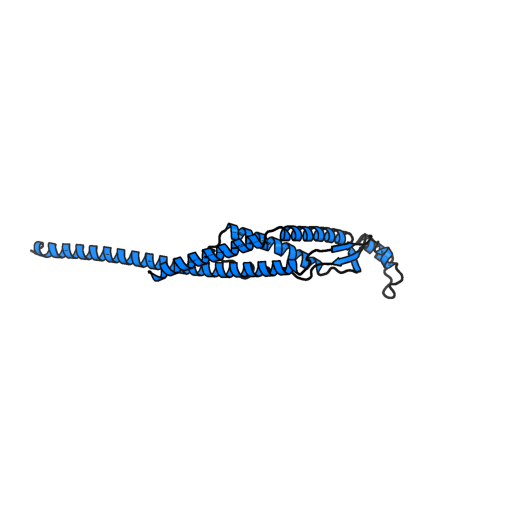1034 C C . VAL A 1 132 ? -4.405 6.268 -1.417 1.00 84.75 132 VAL A C 1
ATOM 1036 O O . VAL A 1 132 ? -3.800 7.109 -0.745 1.00 84.75 132 VAL A O 1
ATOM 1039 N N . GLU A 1 133 ? -5.731 6.319 -1.535 1.00 78.75 133 GLU A N 1
ATOM 1040 C CA . GLU A 1 133 ? -6.545 7.457 -1.078 1.00 78.75 133 GLU A CA 1
ATOM 1041 C C . GLU A 1 133 ? -6.691 7.520 0.451 1.00 78.75 133 GLU A C 1
ATOM 1043 O O . GLU A 1 133 ? -6.607 8.607 1.037 1.00 78.75 133 GLU A O 1
ATOM 1048 N N . ALA A 1 134 ? -6.805 6.377 1.126 1.00 75.88 134 ALA A N 1
ATOM 1049 C CA . ALA A 1 134 ? -7.122 6.258 2.545 1.00 75.88 134 ALA A CA 1
ATOM 1050 C C . ALA A 1 134 ? -6.081 6.952 3.420 1.00 75.88 134 ALA A C 1
ATOM 1052 O O . ALA A 1 134 ? -6.426 7.523 4.456 1.00 75.88 134 ALA A O 1
ATOM 1053 N N . TRP A 1 135 ? -4.821 6.950 2.978 1.00 69.31 135 TRP A N 1
ATOM 1054 C CA . TRP A 1 135 ? -3.721 7.614 3.669 1.00 69.31 135 TRP A CA 1
ATOM 1055 C C . TRP A 1 135 ? -3.805 9.147 3.595 1.00 69.31 135 TRP A C 1
ATOM 1057 O O . TRP A 1 135 ? -3.346 9.841 4.499 1.00 69.31 135 TRP A O 1
ATOM 1067 N N . SER A 1 136 ? -4.407 9.689 2.534 1.00 64.69 136 SER A N 1
ATOM 1068 C CA . SER A 1 136 ? -4.545 11.135 2.312 1.00 64.69 136 SER A CA 1
ATOM 1069 C C . SER A 1 136 ? -5.774 11.743 3.001 1.00 64.69 136 SER A C 1
ATOM 1071 O O . SER A 1 136 ? -5.737 12.893 3.429 1.00 64.69 136 SER A O 1
ATOM 1073 N N . THR A 1 137 ? -6.842 10.960 3.173 1.00 62.84 137 THR A N 1
ATOM 1074 C CA . THR A 1 137 ? -8.139 11.414 3.719 1.00 62.84 137 THR A CA 1
ATOM 1075 C C . THR A 1 137 ? -8.244 11.457 5.248 1.00 62.84 137 THR A C 1
ATOM 1077 O O . THR A 1 137 ? -9.330 11.677 5.782 1.00 62.84 137 THR A O 1
ATOM 1080 N N . GLY A 1 138 ? -7.135 11.289 5.969 1.00 56.91 138 GLY A N 1
ATOM 1081 C CA . GLY A 1 138 ? -7.091 11.464 7.421 1.00 56.91 138 GLY A CA 1
ATOM 1082 C C . GLY A 1 138 ? -6.635 10.207 8.144 1.00 56.91 138 GLY A C 1
ATOM 1083 O O . GLY A 1 138 ? -7.417 9.290 8.397 1.00 56.91 138 GLY A O 1
ATOM 1084 N N . PHE A 1 139 ? -5.354 10.208 8.503 1.00 64.31 139 PHE A N 1
ATOM 1085 C CA . PHE A 1 139 ? -4.791 9.298 9.489 1.00 64.31 139 PHE A CA 1
ATOM 1086 C C . PHE A 1 139 ? -5.367 9.636 10.881 1.00 64.31 139 PHE A C 1
ATOM 1088 O O . PHE A 1 139 ? -5.504 10.824 11.194 1.00 64.31 139 PHE A O 1
ATOM 1095 N N . PRO A 1 140 ? -5.723 8.651 11.724 1.00 62.88 140 PRO A N 1
ATOM 1096 C CA . PRO A 1 140 ? -6.197 8.941 13.073 1.00 62.88 140 PRO A CA 1
ATOM 1097 C C . PRO A 1 140 ? -5.082 9.586 13.916 1.00 62.88 140 PRO A C 1
ATOM 1099 O O . PRO A 1 140 ? -4.012 9.010 14.079 1.00 62.88 140 PRO A O 1
ATOM 1102 N N . GLU A 1 141 ? -5.326 10.781 14.467 1.00 63.06 141 GLU A N 1
ATOM 1103 C CA . GLU A 1 141 ? -4.354 11.510 15.312 1.00 63.06 141 GLU A CA 1
ATOM 1104 C C . GLU A 1 141 ? -4.012 10.758 16.608 1.00 63.06 141 GLU A C 1
ATOM 1106 O O . GLU A 1 141 ? -2.877 10.793 17.078 1.00 63.06 141 GLU A O 1
ATOM 1111 N N . VAL A 1 142 ? -5.000 10.050 17.159 1.00 68.50 142 VAL A N 1
ATOM 1112 C CA . VAL A 1 142 ? -4.858 9.097 18.261 1.00 68.50 142 VAL A CA 1
ATOM 1113 C C . VAL A 1 142 ? -5.546 7.822 17.807 1.00 68.50 142 VAL A C 1
ATOM 1115 O O . VAL A 1 142 ? -6.748 7.838 17.524 1.00 68.50 142 VAL A O 1
ATOM 1118 N N . SER A 1 143 ? -4.771 6.748 17.701 1.00 78.88 143 SER A N 1
ATOM 1119 C CA . SER A 1 143 ? -5.235 5.466 17.186 1.00 78.88 143 SER A CA 1
ATOM 1120 C C . SER A 1 143 ? -5.099 4.380 18.241 1.00 78.88 143 SER A C 1
ATOM 1122 O O . SER A 1 143 ? -4.099 4.310 18.954 1.00 78.88 143 SER A O 1
ATOM 1124 N N . ASN A 1 144 ? -6.108 3.522 18.311 1.00 86.06 144 ASN A N 1
ATOM 1125 C CA . ASN A 1 144 ? -6.092 2.278 19.062 1.00 86.06 144 ASN A CA 1
ATOM 1126 C C . ASN A 1 144 ? -5.615 1.103 18.204 1.00 86.06 144 ASN A C 1
ATOM 1128 O O . ASN A 1 144 ? -5.586 -0.009 18.723 1.00 86.06 144 ASN A O 1
ATOM 1132 N N . ILE A 1 145 ? -5.295 1.316 16.922 1.00 89.19 145 ILE A N 1
ATOM 1133 C CA . ILE A 1 145 ? -4.786 0.281 16.016 1.00 89.19 145 ILE A CA 1
ATOM 1134 C C . ILE A 1 145 ? -3.415 -0.186 16.506 1.00 89.19 145 ILE A C 1
ATOM 1136 O O . ILE A 1 145 ? -2.574 0.624 16.903 1.00 89.19 145 ILE A O 1
ATOM 1140 N N . ASP A 1 146 ? -3.180 -1.493 16.433 1.00 91.00 146 ASP A N 1
ATOM 1141 C CA . ASP A 1 146 ? -1.878 -2.089 16.681 1.00 91.00 146 ASP A CA 1
ATOM 1142 C C . ASP A 1 146 ? -0.764 -1.400 15.868 1.00 91.00 146 ASP A C 1
ATOM 1144 O O . ASP A 1 146 ? -0.857 -1.187 14.653 1.00 91.00 146 ASP A O 1
ATOM 1148 N N . PHE A 1 147 ? 0.315 -1.039 16.561 1.00 88.56 147 PHE A N 1
ATOM 1149 C CA . PHE A 1 147 ? 1.410 -0.279 15.968 1.00 88.56 147 PHE A CA 1
ATOM 1150 C C . PHE A 1 147 ? 2.129 -1.054 14.856 1.00 88.56 147 PHE A C 1
ATOM 1152 O O . PHE A 1 147 ? 2.514 -0.465 13.842 1.00 88.56 147 PHE A O 1
ATOM 1159 N N . GLU A 1 148 ? 2.300 -2.369 15.016 1.00 91.00 148 GLU A N 1
ATOM 1160 C CA . GLU A 1 148 ? 2.953 -3.207 14.012 1.00 91.00 148 GLU A CA 1
ATOM 1161 C C . GLU A 1 148 ? 2.106 -3.265 12.737 1.00 91.00 148 GLU A C 1
ATOM 1163 O O . GLU A 1 148 ? 2.632 -3.137 11.627 1.00 91.00 148 GLU A O 1
ATOM 1168 N N . LEU A 1 149 ? 0.781 -3.365 12.881 1.00 92.06 149 LEU A N 1
ATOM 1169 C CA . LEU A 1 149 ? -0.133 -3.288 11.748 1.00 92.06 149 LEU A CA 1
ATOM 1170 C C . LEU A 1 149 ? -0.055 -1.928 11.039 1.00 92.06 149 LEU A C 1
ATOM 1172 O O . LEU A 1 149 ? 0.038 -1.888 9.811 1.00 92.06 149 LEU A O 1
ATOM 1176 N N . LEU A 1 150 ? -0.035 -0.815 11.779 1.00 89.38 150 LEU A N 1
ATOM 1177 C CA . LEU A 1 150 ? 0.130 0.521 11.190 1.00 89.38 150 LEU A CA 1
ATOM 1178 C C . LEU A 1 150 ? 1.439 0.646 10.404 1.00 89.38 150 LEU A C 1
ATOM 1180 O O . LEU A 1 150 ? 1.458 1.224 9.312 1.00 89.38 150 LEU A O 1
ATOM 1184 N N . GLN A 1 151 ? 2.531 0.082 10.924 1.00 88.50 151 GLN A N 1
ATOM 1185 C CA . GLN A 1 151 ? 3.804 0.045 10.214 1.00 88.50 151 GLN A CA 1
ATOM 1186 C C . GLN A 1 151 ? 3.693 -0.762 8.913 1.00 88.50 151 GLN A C 1
ATOM 1188 O O . GLN A 1 151 ? 4.123 -0.277 7.864 1.00 88.50 151 GLN A O 1
ATOM 1193 N N . GLN A 1 152 ? 3.078 -1.946 8.951 1.00 90.88 152 GLN A N 1
ATOM 1194 C CA . GLN A 1 152 ? 2.886 -2.786 7.764 1.00 90.88 152 GLN A CA 1
ATOM 1195 C C . GLN A 1 152 ? 2.015 -2.087 6.703 1.00 90.88 152 GLN A C 1
ATOM 1197 O O . GLN A 1 152 ? 2.350 -2.119 5.516 1.00 90.88 152 GLN A O 1
ATOM 1202 N N . ILE A 1 153 ? 0.954 -1.383 7.115 1.00 90.75 153 ILE A N 1
ATOM 1203 C CA . ILE A 1 153 ? 0.108 -0.569 6.227 1.00 90.75 153 ILE A CA 1
ATOM 1204 C C . ILE A 1 153 ? 0.922 0.568 5.584 1.00 90.75 153 ILE A C 1
ATOM 1206 O O . ILE A 1 153 ? 0.845 0.787 4.374 1.00 90.75 153 ILE A O 1
ATOM 1210 N N . ASN A 1 154 ? 1.750 1.276 6.355 1.00 88.44 154 ASN A N 1
ATOM 1211 C CA . ASN A 1 154 ? 2.616 2.336 5.829 1.00 88.44 154 ASN A CA 1
ATOM 1212 C C . ASN A 1 154 ? 3.647 1.788 4.826 1.00 88.44 154 ASN A C 1
ATOM 1214 O O 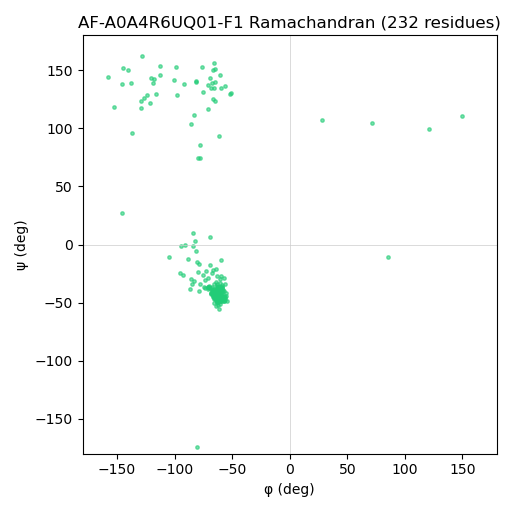. ASN A 1 154 ? 3.871 2.366 3.762 1.00 88.44 154 ASN A O 1
ATOM 1218 N N . GLU A 1 155 ? 4.272 0.651 5.130 1.00 88.38 155 GLU A N 1
ATOM 1219 C CA . GLU A 1 155 ? 5.199 -0.018 4.215 1.00 88.38 155 GLU A CA 1
ATOM 1220 C C . GLU A 1 155 ? 4.517 -0.481 2.925 1.00 88.38 155 GLU A C 1
ATOM 1222 O O . GLU A 1 155 ? 5.132 -0.422 1.856 1.00 88.38 155 GLU A O 1
ATOM 1227 N N . TYR A 1 156 ? 3.261 -0.918 3.006 1.00 89.75 156 TYR A N 1
ATOM 1228 C CA . TYR A 1 156 ? 2.427 -1.205 1.845 1.00 89.75 156 TYR A CA 1
ATOM 1229 C C . TYR A 1 156 ? 2.211 0.052 0.991 1.00 89.75 156 TYR A C 1
ATOM 1231 O O . TYR 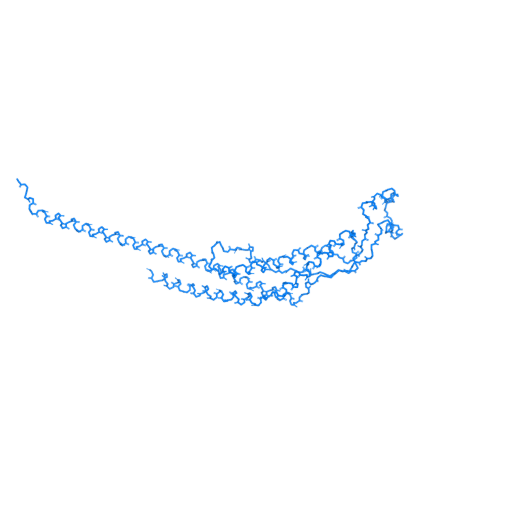A 1 156 ? 2.611 0.058 -0.176 1.00 89.75 156 TYR A O 1
ATOM 1239 N N . TYR A 1 157 ? 1.706 1.150 1.565 1.00 89.62 157 TYR A N 1
ATOM 1240 C CA . TYR A 1 157 ? 1.469 2.391 0.815 1.00 89.62 157 TYR A CA 1
ATOM 1241 C C . TYR A 1 157 ? 2.743 2.978 0.208 1.00 89.62 157 TYR A C 1
ATOM 1243 O O . TYR A 1 157 ? 2.723 3.474 -0.918 1.00 89.62 157 TYR A O 1
ATOM 1251 N N . ARG A 1 158 ? 3.883 2.881 0.902 1.00 87.81 158 ARG A N 1
ATOM 1252 C CA . ARG A 1 158 ? 5.188 3.276 0.349 1.00 87.81 158 ARG A CA 1
ATOM 1253 C C . ARG A 1 158 ? 5.553 2.459 -0.887 1.00 87.81 158 ARG A C 1
ATOM 1255 O O . ARG A 1 158 ? 6.061 3.029 -1.850 1.00 87.81 158 ARG A O 1
ATOM 1262 N N . SER A 1 159 ? 5.317 1.148 -0.870 1.00 88.56 159 SER A N 1
ATOM 1263 C CA . SER A 1 159 ? 5.563 0.284 -2.029 1.00 88.56 159 SER A CA 1
ATOM 1264 C C . SER A 1 159 ? 4.643 0.640 -3.200 1.00 88.56 159 SER A C 1
ATOM 1266 O O . SER A 1 159 ? 5.138 0.830 -4.309 1.00 88.56 159 SER A O 1
ATOM 1268 N N . VAL A 1 160 ? 3.342 0.809 -2.951 1.00 90.62 160 VAL A N 1
ATOM 1269 C CA . VAL A 1 160 ? 2.354 1.188 -3.977 1.00 90.62 160 VAL A CA 1
ATOM 1270 C C . VAL A 1 160 ? 2.693 2.547 -4.599 1.00 90.62 160 VAL A C 1
ATOM 1272 O O . VAL A 1 160 ? 2.763 2.683 -5.819 1.00 90.62 160 VAL A O 1
ATOM 1275 N N . ARG A 1 161 ? 3.013 3.546 -3.770 1.00 90.00 161 ARG A N 1
ATOM 1276 C CA . ARG A 1 161 ? 3.368 4.892 -4.230 1.00 90.00 161 ARG A CA 1
ATOM 1277 C C . ARG A 1 161 ? 4.611 4.908 -5.120 1.00 90.00 161 ARG A C 1
ATOM 1279 O O . ARG A 1 161 ? 4.615 5.613 -6.120 1.00 90.00 161 ARG A O 1
ATOM 1286 N N . ARG A 1 162 ? 5.644 4.113 -4.810 1.00 88.56 162 ARG A N 1
ATOM 1287 C CA . ARG A 1 162 ? 6.840 3.997 -5.671 1.00 88.56 162 ARG A CA 1
ATOM 1288 C C . ARG A 1 162 ? 6.506 3.461 -7.063 1.00 88.56 162 ARG A C 1
ATOM 1290 O O . ARG A 1 162 ? 7.115 3.895 -8.040 1.00 88.56 162 ARG A O 1
ATOM 1297 N N . VAL A 1 163 ? 5.564 2.520 -7.153 1.00 90.12 163 VAL A N 1
ATOM 1298 C CA . VAL A 1 163 ? 5.072 2.007 -8.438 1.00 90.12 163 VAL A CA 1
ATOM 1299 C C . VAL A 1 163 ? 4.334 3.121 -9.182 1.00 90.12 163 VAL A C 1
ATOM 1301 O O . VAL A 1 163 ? 4.721 3.439 -10.300 1.00 90.12 163 VAL A O 1
ATOM 1304 N N . ASN A 1 164 ? 3.385 3.810 -8.545 1.00 89.81 164 ASN A N 1
ATOM 1305 C CA . ASN A 1 164 ? 2.641 4.909 -9.178 1.00 89.81 164 ASN A CA 1
ATOM 1306 C C . ASN A 1 164 ? 3.543 6.055 -9.664 1.00 89.81 164 ASN A C 1
ATOM 1308 O O . ASN A 1 164 ? 3.452 6.469 -10.814 1.00 89.81 164 ASN A O 1
ATOM 1312 N N . GLU A 1 165 ? 4.480 6.515 -8.829 1.00 87.19 165 GLU A N 1
ATOM 1313 C CA . GLU A 1 165 ? 5.407 7.602 -9.176 1.00 87.19 165 GLU A CA 1
ATOM 1314 C C . GLU A 1 165 ? 6.272 7.277 -10.400 1.00 87.19 165 GLU A C 1
ATOM 1316 O O . GLU A 1 165 ? 6.743 8.182 -11.090 1.00 87.19 165 GLU A O 1
ATOM 1321 N N . THR A 1 166 ? 6.531 5.994 -10.657 1.00 83.88 166 THR A N 1
ATOM 1322 C CA . THR A 1 166 ? 7.284 5.570 -11.839 1.00 83.88 166 THR A CA 1
ATOM 1323 C C . THR A 1 166 ? 6.388 5.435 -13.066 1.00 83.88 166 THR A C 1
ATOM 1325 O O . THR A 1 166 ? 6.834 5.820 -14.144 1.00 83.88 166 THR A O 1
ATOM 1328 N N . VAL A 1 167 ? 5.127 5.014 -12.913 1.00 85.75 167 VAL A N 1
ATOM 1329 C CA . VAL A 1 167 ? 4.122 5.049 -13.993 1.00 85.75 167 VAL A CA 1
ATOM 1330 C C . VAL A 1 167 ? 3.945 6.470 -14.537 1.00 85.75 167 VAL A C 1
ATOM 1332 O O . VAL A 1 167 ? 4.075 6.683 -15.743 1.00 85.75 167 VAL A O 1
ATOM 1335 N N . ASP A 1 168 ? 3.779 7.463 -13.661 1.00 83.31 168 ASP A N 1
ATOM 1336 C CA . ASP A 1 168 ? 3.586 8.864 -14.065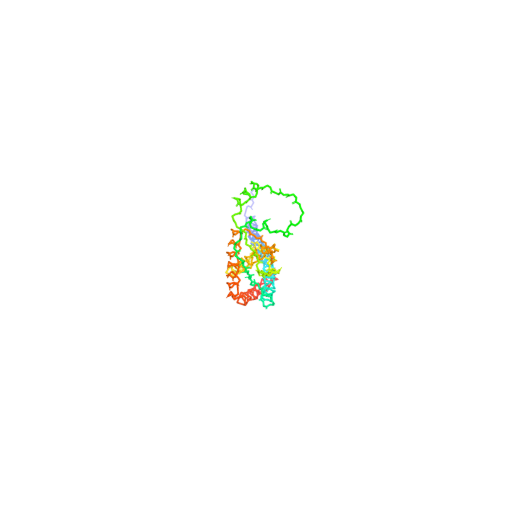 1.00 83.31 168 ASP A CA 1
ATOM 1337 C C . ASP A 1 168 ? 4.759 9.406 -14.898 1.00 83.31 168 ASP A C 1
ATOM 1339 O O . ASP A 1 168 ? 4.575 10.152 -15.862 1.00 83.31 168 ASP A O 1
ATOM 1343 N N . ARG A 1 169 ? 5.991 8.989 -14.576 1.00 81.19 169 ARG A N 1
ATOM 1344 C CA . ARG A 1 169 ? 7.202 9.392 -15.314 1.00 81.19 169 ARG A CA 1
ATOM 1345 C C . ARG A 1 169 ? 7.249 8.830 -16.732 1.00 81.19 169 ARG A C 1
ATOM 1347 O O . ARG A 1 169 ? 7.919 9.406 -17.588 1.00 81.19 169 ARG A O 1
ATOM 1354 N N . PHE A 1 170 ? 6.567 7.718 -16.982 1.00 84.88 170 PHE A N 1
ATOM 1355 C CA . PHE A 1 170 ? 6.541 7.044 -18.276 1.00 84.88 170 PHE A CA 1
ATOM 1356 C C . PHE A 1 170 ? 5.440 7.554 -19.210 1.00 84.88 170 PHE A C 1
ATOM 1358 O O . PHE A 1 170 ? 5.511 7.292 -20.408 1.00 84.88 170 PHE A O 1
ATOM 1365 N N . MET A 1 171 ? 4.484 8.344 -18.709 1.00 77.56 171 MET A N 1
ATOM 1366 C CA . MET A 1 171 ? 3.320 8.821 -19.474 1.00 77.56 171 MET A CA 1
ATOM 1367 C C . MET A 1 171 ? 3.672 9.598 -20.750 1.00 77.56 171 MET A C 1
ATOM 1369 O O . MET A 1 171 ? 2.914 9.574 -21.716 1.00 77.56 171 MET A O 1
ATOM 1373 N N . ASN A 1 172 ? 4.830 10.263 -20.776 1.00 78.00 172 ASN A N 1
ATOM 1374 C CA . ASN A 1 172 ? 5.270 11.076 -21.915 1.00 78.00 172 ASN A CA 1
ATOM 1375 C C . ASN A 1 172 ? 6.175 10.321 -22.904 1.00 78.00 172 ASN A C 1
ATOM 1377 O O . ASN A 1 172 ? 6.604 10.895 -23.906 1.00 78.00 172 ASN A O 1
ATOM 1381 N N . LEU A 1 173 ? 6.493 9.051 -22.637 1.00 82.88 173 LEU A N 1
ATOM 1382 C CA . LEU A 1 173 ? 7.282 8.221 -23.541 1.00 82.88 173 LEU A CA 1
ATOM 1383 C C . LEU A 1 173 ? 6.367 7.450 -24.486 1.00 82.88 173 LEU A C 1
ATOM 1385 O O . LEU A 1 173 ? 5.338 6.903 -24.098 1.00 82.88 173 LEU A O 1
ATOM 1389 N N . SER A 1 174 ? 6.759 7.391 -25.752 1.00 84.69 174 SER A N 1
ATOM 1390 C CA . SER A 1 174 ? 6.007 6.673 -26.773 1.00 84.69 174 SER A CA 1
ATOM 1391 C C . SER A 1 174 ? 6.937 6.023 -27.785 1.00 84.69 174 SER A C 1
ATOM 1393 O O . SER A 1 174 ? 8.053 6.481 -28.040 1.00 84.69 174 SER A O 1
ATOM 1395 N N . LYS A 1 175 ? 6.459 4.926 -28.373 1.00 86.00 175 LYS A N 1
ATOM 1396 C CA . LYS A 1 175 ? 7.118 4.277 -29.504 1.00 86.00 175 LYS A CA 1
ATOM 1397 C C . LYS A 1 175 ? 7.308 5.278 -30.648 1.00 86.00 175 LYS A C 1
ATOM 1399 O O . LYS A 1 175 ? 6.386 6.009 -30.994 1.00 86.00 175 LYS A O 1
ATOM 1404 N N . GLY A 1 176 ? 8.489 5.265 -31.260 1.00 80.31 176 GLY A N 1
ATOM 1405 C CA . GLY A 1 176 ? 8.862 6.160 -32.356 1.00 80.31 176 GLY A CA 1
ATOM 1406 C C . GLY A 1 176 ? 9.415 7.512 -31.902 1.00 80.31 176 GLY A C 1
ATOM 1407 O O . GLY A 1 176 ? 9.984 8.229 -32.723 1.00 80.31 176 GLY A O 1
ATOM 1408 N N . ALA A 1 177 ? 9.321 7.850 -30.612 1.00 84.75 177 ALA A N 1
ATOM 1409 C CA . ALA A 1 177 ? 10.019 9.011 -30.081 1.00 84.75 177 ALA A CA 1
ATOM 1410 C C . ALA A 1 177 ? 11.537 8.808 -30.167 1.00 84.75 177 ALA A C 1
ATOM 1412 O O . ALA A 1 177 ? 12.050 7.688 -30.099 1.00 84.75 177 ALA A O 1
ATOM 1413 N N . THR A 1 178 ? 12.257 9.915 -30.306 1.00 84.69 178 THR A N 1
ATOM 1414 C CA . THR A 1 178 ? 13.717 9.934 -30.305 1.00 84.69 178 THR A CA 1
ATOM 1415 C C . THR A 1 178 ? 14.186 10.738 -29.107 1.00 84.69 178 THR A C 1
ATOM 1417 O O . THR A 1 178 ? 13.702 11.844 -28.870 1.00 84.69 178 THR A O 1
ATOM 1420 N N . ILE A 1 179 ? 15.099 10.165 -28.334 1.00 87.06 179 ILE A N 1
ATOM 1421 C CA . ILE A 1 179 ? 15.594 10.749 -27.088 1.00 87.06 179 ILE A CA 1
ATOM 1422 C C . ILE A 1 179 ? 17.114 10.798 -27.083 1.00 87.06 179 ILE A C 1
ATOM 1424 O O . ILE A 1 179 ? 17.758 10.094 -27.849 1.00 87.06 179 ILE A O 1
ATOM 1428 N N . THR A 1 180 ? 17.716 11.609 -26.218 1.00 87.56 180 THR A N 1
ATOM 1429 C CA . THR A 1 180 ? 19.176 11.598 -26.069 1.00 87.56 180 THR A CA 1
ATOM 1430 C C . THR A 1 180 ? 19.644 10.269 -25.471 1.00 87.56 180 THR A C 1
ATOM 1432 O O . THR A 1 180 ? 18.930 9.645 -24.680 1.00 87.56 180 THR A O 1
ATOM 1435 N N . GLN A 1 181 ? 20.858 9.832 -25.813 1.00 86.19 181 GLN A N 1
ATOM 1436 C CA . GLN A 1 181 ? 21.429 8.593 -25.277 1.00 86.19 181 GLN A CA 1
ATOM 1437 C C . GLN A 1 181 ? 21.464 8.591 -23.742 1.00 86.19 181 GLN A C 1
ATOM 1439 O O . GLN A 1 181 ? 21.010 7.630 -23.121 1.00 86.19 181 GLN A O 1
ATOM 1444 N N . GLY A 1 182 ? 21.903 9.697 -23.132 1.00 85.94 182 GLY A N 1
ATOM 1445 C CA . GLY A 1 182 ? 21.911 9.841 -21.674 1.00 85.94 182 GLY A CA 1
ATOM 1446 C C . GLY A 1 182 ? 20.516 9.703 -21.056 1.00 85.94 182 GLY A C 1
ATOM 1447 O O . GLY A 1 182 ? 20.363 9.067 -20.016 1.00 85.94 182 GLY A O 1
ATOM 1448 N N . PHE A 1 183 ? 19.473 10.218 -21.719 1.00 87.56 183 PHE A N 1
ATOM 1449 C CA . PHE A 1 183 ? 18.100 10.020 -21.256 1.00 87.56 183 PHE A CA 1
ATOM 1450 C C . PHE A 1 183 ? 17.634 8.569 -21.433 1.00 87.56 183 PHE A C 1
ATOM 1452 O O . PHE A 1 183 ? 16.982 8.040 -20.538 1.00 87.56 183 PHE A O 1
ATOM 1459 N N . SER A 1 184 ? 18.017 7.888 -22.520 1.00 89.38 184 SER A N 1
ATOM 1460 C CA . SER A 1 184 ? 17.755 6.450 -22.711 1.00 89.38 184 SER A CA 1
ATOM 1461 C C . SER A 1 184 ? 18.297 5.620 -21.544 1.00 89.38 184 SER A C 1
ATOM 1463 O O . SER A 1 184 ? 17.593 4.754 -21.027 1.00 89.38 184 SER A O 1
ATOM 1465 N N . ASP A 1 185 ? 19.517 5.895 -21.086 1.00 89.25 185 ASP A N 1
ATOM 1466 C CA . ASP A 1 185 ? 20.126 5.130 -19.995 1.00 89.25 185 ASP A CA 1
ATOM 1467 C C . ASP A 1 185 ? 19.442 5.395 -18.645 1.00 89.25 185 ASP A C 1
ATOM 1469 O O . ASP A 1 185 ? 19.198 4.458 -17.880 1.00 89.25 185 ASP A O 1
ATOM 1473 N N . VAL A 1 186 ? 19.016 6.639 -18.395 1.00 90.06 186 VAL A N 1
ATOM 1474 C CA . VAL A 1 186 ? 18.168 6.983 -17.239 1.00 90.06 186 VAL A CA 1
ATOM 1475 C C . VAL A 1 186 ? 16.826 6.249 -17.300 1.00 90.06 186 VAL A C 1
ATOM 1477 O O . VAL A 1 186 ? 16.390 5.672 -16.303 1.00 90.06 186 VAL A O 1
ATOM 1480 N N . VAL A 1 187 ? 16.176 6.218 -18.468 1.00 90.31 187 VAL A N 1
ATOM 1481 C CA . VAL A 1 187 ? 14.906 5.506 -18.653 1.00 90.31 187 VAL A CA 1
ATOM 1482 C C . VAL A 1 187 ? 15.089 4.007 -18.411 1.00 90.31 187 VAL A C 1
ATOM 1484 O O . VAL A 1 187 ? 14.301 3.428 -17.667 1.00 90.31 187 VAL A O 1
ATOM 1487 N N . LYS A 1 188 ? 16.147 3.375 -18.937 1.00 91.25 188 LYS A N 1
ATOM 1488 C CA . LYS A 1 188 ? 16.454 1.956 -18.667 1.00 91.25 188 LYS A CA 1
ATOM 1489 C C . LYS A 1 188 ? 16.605 1.678 -17.170 1.00 91.25 188 LYS A C 1
ATOM 1491 O O . LYS A 1 188 ? 16.044 0.700 -16.675 1.00 91.25 188 LYS A O 1
ATOM 1496 N N . ALA A 1 189 ? 17.316 2.539 -16.441 1.00 91.56 189 ALA A N 1
ATOM 1497 C CA . ALA A 1 189 ? 17.476 2.402 -14.994 1.00 91.56 189 ALA A CA 1
ATOM 1498 C C . ALA A 1 189 ? 16.134 2.530 -14.252 1.00 91.56 189 ALA A C 1
ATOM 1500 O O . ALA A 1 189 ? 15.847 1.744 -13.346 1.00 91.56 189 ALA A O 1
ATOM 1501 N N . HIS A 1 190 ? 15.281 3.473 -14.660 1.00 91.25 190 HIS A N 1
ATOM 1502 C CA . HIS A 1 190 ? 13.938 3.616 -14.099 1.00 91.25 190 HIS A CA 1
ATOM 1503 C C . HIS A 1 190 ? 13.052 2.400 -14.385 1.00 91.25 190 HIS A C 1
ATOM 1505 O O . HIS A 1 190 ? 12.343 1.964 -13.484 1.00 91.25 190 HIS A O 1
ATOM 1511 N N . ILE A 1 191 ? 13.108 1.826 -15.590 1.00 93.44 191 ILE A N 1
ATOM 1512 C CA . ILE A 1 191 ? 12.349 0.617 -15.950 1.00 93.44 191 ILE A CA 1
ATOM 1513 C C . ILE A 1 191 ? 12.778 -0.561 -15.078 1.00 93.44 191 ILE A C 1
ATOM 1515 O O . ILE A 1 191 ? 11.933 -1.236 -14.494 1.00 93.44 191 ILE A O 1
ATOM 1519 N N . LEU A 1 192 ? 14.090 -0.775 -14.933 1.00 93.38 192 LEU A N 1
ATOM 1520 C CA . LEU A 1 192 ? 14.627 -1.820 -14.064 1.00 93.38 192 LEU A CA 1
ATOM 1521 C C . LEU A 1 192 ? 14.138 -1.636 -12.621 1.00 93.38 192 LEU A C 1
ATOM 1523 O O . LEU A 1 192 ? 13.672 -2.586 -11.994 1.00 93.38 192 LEU A O 1
ATOM 1527 N N . SER A 1 193 ? 14.216 -0.407 -12.103 1.00 92.25 193 SER A N 1
ATOM 1528 C CA . SER A 1 193 ? 13.751 -0.099 -10.752 1.00 92.25 193 SER A CA 1
ATOM 1529 C C . SER A 1 193 ? 12.244 -0.299 -10.598 1.00 92.25 193 SER A C 1
ATOM 1531 O O . SER A 1 193 ? 11.821 -0.816 -9.567 1.00 92.25 193 SER A O 1
ATOM 1533 N N . HIS A 1 194 ? 11.441 0.098 -11.586 1.00 93.56 194 HIS A N 1
ATOM 1534 C CA . HIS A 1 194 ? 9.992 -0.082 -11.578 1.00 93.56 194 HIS A CA 1
ATOM 1535 C C . HIS A 1 194 ? 9.626 -1.567 -11.540 1.00 93.56 194 HIS A C 1
ATOM 1537 O O . HIS A 1 194 ? 8.921 -1.995 -10.631 1.00 93.56 194 HIS A O 1
ATOM 1543 N N . ASN A 1 195 ? 10.175 -2.365 -12.459 1.00 93.38 195 ASN A N 1
ATOM 1544 C CA . ASN A 1 195 ? 9.888 -3.797 -12.539 1.00 93.38 195 ASN A CA 1
ATOM 1545 C C . ASN A 1 195 ? 10.331 -4.534 -11.266 1.00 93.38 195 ASN A C 1
ATOM 1547 O O . ASN A 1 195 ? 9.613 -5.407 -10.785 1.00 93.38 195 ASN A O 1
ATOM 1551 N N . LYS A 1 196 ? 11.456 -4.131 -10.658 1.00 92.06 196 LYS A N 1
ATOM 1552 C CA . LYS A 1 196 ? 11.882 -4.652 -9.352 1.00 92.06 196 LYS A CA 1
ATOM 1553 C C . LYS A 1 196 ? 10.897 -4.288 -8.237 1.00 92.06 196 LYS A C 1
ATOM 1555 O O . LYS A 1 196 ? 10.517 -5.159 -7.461 1.00 92.06 196 LYS A O 1
ATOM 1560 N N . ASN A 1 197 ? 10.465 -3.027 -8.161 1.00 90.50 197 ASN A N 1
ATOM 1561 C CA . ASN A 1 197 ? 9.480 -2.589 -7.168 1.00 90.50 197 ASN A CA 1
ATOM 1562 C C . ASN A 1 197 ? 8.144 -3.328 -7.341 1.00 90.50 197 ASN A C 1
ATOM 1564 O O . ASN A 1 197 ? 7.529 -3.706 -6.349 1.00 90.50 197 ASN A O 1
ATOM 1568 N N . LEU A 1 198 ? 7.711 -3.555 -8.585 1.00 91.31 198 LEU A N 1
ATOM 1569 C CA . LEU A 1 198 ? 6.511 -4.323 -8.905 1.00 91.31 198 LEU A CA 1
ATOM 1570 C C . LEU A 1 198 ? 6.651 -5.790 -8.484 1.00 91.31 198 LEU A C 1
ATOM 1572 O O . LEU A 1 198 ? 5.718 -6.358 -7.924 1.00 91.31 198 LEU A O 1
ATOM 1576 N N . GLU A 1 199 ? 7.806 -6.411 -8.717 1.00 89.62 199 GLU A N 1
ATOM 1577 C CA . GLU A 1 199 ? 8.072 -7.784 -8.285 1.00 89.62 199 GLU A CA 1
ATOM 1578 C C . GLU A 1 199 ? 8.089 -7.901 -6.753 1.00 89.62 199 GLU A C 1
ATOM 1580 O O . GLU A 1 199 ? 7.482 -8.811 -6.193 1.00 89.62 199 GLU A O 1
ATOM 1585 N N . GLU A 1 200 ? 8.739 -6.964 -6.057 1.00 86.25 200 GLU A N 1
ATOM 1586 C CA . GLU A 1 200 ? 8.710 -6.881 -4.593 1.00 86.25 200 GLU A CA 1
ATOM 1587 C C . GLU A 1 200 ? 7.286 -6.680 -4.069 1.00 86.25 200 GLU A C 1
ATOM 1589 O O . GLU A 1 200 ? 6.894 -7.328 -3.100 1.00 86.25 200 GLU A O 1
ATOM 1594 N N . LEU A 1 201 ? 6.499 -5.826 -4.729 1.00 87.06 201 LEU A N 1
ATOM 1595 C CA . LEU A 1 201 ? 5.091 -5.607 -4.423 1.00 87.06 201 LEU A CA 1
ATOM 1596 C C . LEU A 1 201 ? 4.312 -6.925 -4.588 1.00 87.06 201 LEU A C 1
ATOM 1598 O O . LEU A 1 201 ? 3.692 -7.369 -3.632 1.00 87.06 201 LEU A O 1
ATOM 1602 N N . ARG A 1 202 ? 4.443 -7.627 -5.720 1.00 83.81 202 ARG A N 1
ATOM 1603 C CA . ARG A 1 202 ? 3.801 -8.936 -5.970 1.00 83.81 202 ARG A CA 1
ATOM 1604 C C . ARG A 1 202 ? 4.220 -10.037 -4.983 1.00 83.81 202 ARG A C 1
ATOM 1606 O O . ARG A 1 202 ? 3.433 -10.942 -4.726 1.00 83.81 202 ARG A O 1
ATOM 1613 N N . LYS A 1 203 ? 5.444 -9.984 -4.444 1.00 80.38 203 LYS A N 1
ATOM 1614 C CA . LYS A 1 203 ? 5.940 -10.925 -3.419 1.00 80.38 203 LYS A CA 1
ATOM 1615 C C . LYS A 1 203 ? 5.364 -10.660 -2.031 1.00 80.38 203 LYS A C 1
ATOM 1617 O O . LYS A 1 203 ? 5.319 -11.583 -1.218 1.00 80.38 203 LYS A O 1
ATOM 1622 N N . LYS A 1 204 ? 4.968 -9.421 -1.723 1.00 75.44 204 LYS A N 1
ATOM 1623 C CA . LYS A 1 204 ? 4.318 -9.113 -0.446 1.00 75.44 204 LYS A CA 1
ATOM 1624 C C . LYS A 1 204 ? 2.963 -9.815 -0.395 1.00 75.44 204 LYS A C 1
ATOM 1626 O O . LYS A 1 204 ? 2.182 -9.768 -1.340 1.00 75.44 204 LYS A O 1
ATOM 1631 N N . SER A 1 205 ? 2.666 -10.448 0.735 1.00 72.69 205 SER A N 1
ATOM 1632 C CA . SER A 1 205 ? 1.377 -11.103 0.936 1.00 72.69 205 SER A CA 1
ATOM 1633 C C . SER A 1 205 ? 0.308 -10.060 1.269 1.00 72.69 205 SER A C 1
ATOM 1635 O O . SER A 1 205 ? 0.029 -9.785 2.436 1.00 72.69 205 SER A O 1
ATOM 1637 N N . PHE A 1 206 ? -0.301 -9.459 0.241 1.00 82.19 206 PHE A N 1
ATOM 1638 C CA . PHE A 1 206 ? -1.462 -8.572 0.422 1.00 82.19 206 PHE A CA 1
ATOM 1639 C C . PHE A 1 206 ? -2.599 -9.273 1.156 1.00 82.19 206 PHE A C 1
ATOM 1641 O O . PHE A 1 206 ? -3.287 -8.659 1.964 1.00 82.19 206 PHE A O 1
ATOM 1648 N N . VAL A 1 207 ? -2.742 -10.578 0.920 1.00 81.94 207 VAL A N 1
ATOM 1649 C CA . VAL A 1 207 ? -3.715 -11.435 1.598 1.00 81.94 207 VAL A CA 1
ATOM 1650 C C . VAL A 1 207 ? -3.421 -11.522 3.097 1.00 81.94 207 VAL A C 1
ATOM 1652 O O . VAL A 1 207 ? -4.338 -11.438 3.907 1.00 81.94 207 VAL A O 1
ATOM 1655 N N . GLU A 1 208 ? -2.154 -11.647 3.501 1.00 88.94 208 GLU A N 1
ATOM 1656 C CA . GLU A 1 208 ? -1.791 -11.656 4.922 1.00 88.94 208 GLU A CA 1
ATOM 1657 C C . GLU A 1 208 ? -2.054 -10.300 5.582 1.00 88.94 208 GLU A C 1
ATOM 1659 O O . GLU A 1 208 ? -2.646 -10.259 6.661 1.00 88.94 208 GLU A O 1
ATOM 1664 N N . LEU A 1 209 ? -1.666 -9.198 4.930 1.00 90.88 209 LEU A N 1
ATOM 1665 C CA . LEU A 1 209 ? -1.942 -7.852 5.435 1.00 90.88 209 LEU A CA 1
ATOM 1666 C C . LEU A 1 209 ? -3.450 -7.619 5.582 1.00 90.88 209 LEU A C 1
ATOM 1668 O O . LEU A 1 209 ? -3.898 -7.165 6.631 1.00 90.88 209 LEU A O 1
ATOM 1672 N N . LYS A 1 210 ? -4.241 -8.009 4.577 1.00 90.69 210 LYS A N 1
ATOM 1673 C CA . LYS A 1 210 ? -5.705 -7.962 4.631 1.00 90.69 210 LYS A CA 1
ATOM 1674 C C . LYS A 1 210 ? -6.251 -8.760 5.814 1.00 90.69 210 LYS A C 1
ATOM 1676 O O . LYS A 1 210 ? -7.038 -8.237 6.594 1.00 90.69 210 LYS A O 1
ATOM 1681 N N . ASN A 1 211 ? -5.795 -9.996 6.003 1.00 91.56 211 ASN A N 1
ATOM 1682 C CA . ASN A 1 211 ? -6.237 -10.830 7.122 1.00 91.56 211 ASN A CA 1
ATOM 1683 C C . ASN A 1 211 ? -5.900 -10.205 8.485 1.00 91.56 211 ASN A C 1
ATOM 1685 O O . ASN A 1 211 ? -6.689 -10.320 9.421 1.00 91.56 211 ASN A O 1
ATOM 1689 N N . LYS A 1 212 ? -4.744 -9.541 8.613 1.00 94.31 212 LYS A N 1
ATOM 1690 C CA . LYS A 1 212 ? -4.380 -8.795 9.828 1.00 94.31 212 LYS A CA 1
ATOM 1691 C C . LYS A 1 212 ? -5.295 -7.588 10.046 1.00 94.31 212 LYS A C 1
ATOM 1693 O O . LYS A 1 212 ? -5.729 -7.372 11.171 1.00 94.31 212 LYS A O 1
ATOM 1698 N N . ILE A 1 213 ? -5.642 -6.862 8.98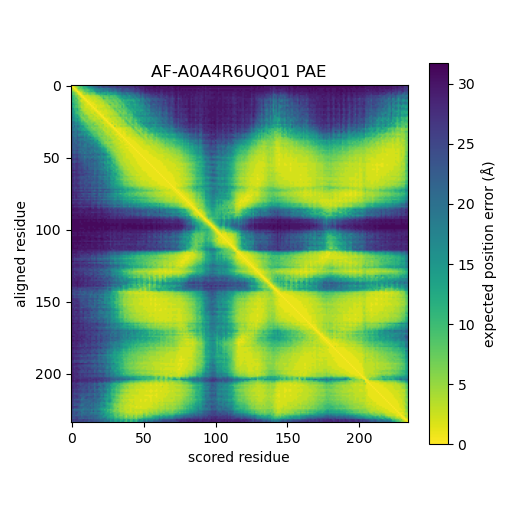2 1.00 94.19 213 ILE A N 1
ATOM 1699 C CA . ILE A 1 213 ? -6.598 -5.747 9.037 1.00 94.19 213 ILE A CA 1
ATOM 1700 C C . ILE A 1 213 ? -7.972 -6.224 9.515 1.00 94.19 213 ILE A C 1
ATOM 1702 O O . ILE A 1 213 ? -8.517 -5.629 10.439 1.00 94.19 213 ILE A O 1
ATOM 1706 N N . VAL A 1 214 ? -8.511 -7.304 8.944 1.00 93.94 214 VAL A N 1
ATOM 1707 C CA . VAL A 1 214 ? -9.824 -7.851 9.335 1.00 93.94 214 VAL A CA 1
ATOM 1708 C C . VAL A 1 214 ? -9.833 -8.258 10.811 1.00 93.94 214 VAL A C 1
ATOM 1710 O O . VAL A 1 214 ? -10.726 -7.860 11.555 1.00 93.94 214 VAL A O 1
ATOM 1713 N N . LYS A 1 215 ? -8.796 -8.969 11.271 1.00 95.62 215 LYS A N 1
ATOM 1714 C CA . LYS A 1 215 ? -8.652 -9.330 12.692 1.00 95.62 215 LYS A CA 1
ATOM 1715 C C . LYS A 1 215 ? -8.600 -8.107 13.604 1.00 95.62 215 LYS A C 1
ATOM 1717 O O . LYS A 1 215 ? -9.169 -8.119 14.692 1.00 95.62 215 LYS A O 1
ATOM 1722 N N . GLU A 1 216 ? -7.925 -7.050 13.171 1.00 95.19 216 GLU A N 1
ATOM 1723 C CA . GLU A 1 216 ? -7.846 -5.823 13.952 1.00 95.19 216 GLU A CA 1
ATOM 1724 C C . GLU A 1 216 ? -9.182 -5.071 13.989 1.00 95.19 216 GLU A C 1
ATOM 1726 O O . GLU A 1 216 ? -9.576 -4.569 15.042 1.00 95.19 216 GLU A O 1
ATOM 1731 N N . GLN A 1 217 ? -9.934 -5.050 12.885 1.00 93.44 217 GLN A N 1
ATOM 1732 C CA . GLN A 1 217 ? -11.301 -4.525 12.873 1.00 93.44 217 GLN A CA 1
ATOM 1733 C C . GLN A 1 217 ? -12.207 -5.290 13.858 1.00 93.44 217 GLN A C 1
ATOM 1735 O O . GLN A 1 217 ? -12.976 -4.665 14.592 1.00 93.44 217 GLN A O 1
ATOM 1740 N N . GLU A 1 218 ? -12.096 -6.622 13.925 1.00 94.25 218 GLU A N 1
ATOM 1741 C CA . GLU A 1 218 ? -12.821 -7.451 14.900 1.00 94.25 218 GLU A CA 1
ATOM 1742 C C . GLU A 1 218 ? -12.433 -7.097 16.342 1.00 94.25 218 GLU A C 1
ATOM 1744 O O . GLU A 1 218 ? -13.311 -6.865 17.178 1.00 94.25 218 GLU A O 1
ATOM 1749 N N . ARG A 1 219 ? -11.129 -6.972 16.631 1.00 95.12 219 ARG A N 1
ATOM 1750 C CA . ARG A 1 219 ? -10.625 -6.561 17.952 1.00 95.12 219 ARG A CA 1
ATOM 1751 C C . ARG A 1 219 ? -11.181 -5.199 18.368 1.00 95.12 219 ARG A C 1
ATOM 1753 O O . ARG A 1 219 ? -11.663 -5.047 19.491 1.00 95.12 219 ARG A O 1
ATOM 1760 N N . LEU A 1 220 ? -11.151 -4.218 17.466 1.00 93.06 220 LEU A N 1
ATOM 1761 C CA . LEU A 1 220 ? -11.711 -2.884 17.693 1.00 93.06 220 LEU A CA 1
ATOM 1762 C C . LEU A 1 220 ? -13.228 -2.932 17.920 1.00 93.06 220 LEU A C 1
ATOM 1764 O O . LEU A 1 220 ? -13.746 -2.200 18.763 1.00 93.06 220 LEU A O 1
ATOM 1768 N N . SER A 1 221 ? -13.947 -3.811 17.219 1.00 92.25 221 SER A N 1
ATOM 1769 C CA . SER A 1 221 ? -15.385 -4.010 17.421 1.00 92.25 221 SER A CA 1
ATOM 1770 C C . SER A 1 221 ? -15.705 -4.583 18.805 1.00 92.25 221 SER A C 1
ATOM 1772 O O . SER A 1 221 ? -16.645 -4.113 19.447 1.00 92.25 221 SER A O 1
ATOM 1774 N N . ILE A 1 222 ? -14.928 -5.559 19.284 1.00 93.38 222 ILE A N 1
ATOM 1775 C CA . ILE A 1 222 ? -15.070 -6.125 20.637 1.00 93.38 222 ILE A CA 1
ATOM 1776 C C . ILE A 1 222 ? -14.788 -5.046 21.685 1.00 93.38 222 ILE A C 1
ATOM 1778 O O . ILE A 1 222 ? -15.621 -4.792 22.551 1.00 93.38 222 ILE A O 1
ATOM 1782 N N . MET A 1 223 ? -13.668 -4.333 21.542 1.00 90.94 223 MET A N 1
ATOM 1783 C CA . MET A 1 223 ? -13.287 -3.237 22.434 1.00 90.94 223 MET A CA 1
ATOM 1784 C C . MET A 1 223 ? -14.367 -2.146 22.491 1.00 90.94 223 MET A C 1
ATOM 1786 O O . MET A 1 223 ? -14.686 -1.637 23.564 1.00 90.94 223 MET A O 1
ATOM 1790 N N . ARG A 1 224 ? -14.983 -1.815 21.348 1.00 90.12 224 ARG A N 1
ATOM 1791 C CA . ARG A 1 224 ? -16.114 -0.882 21.281 1.00 90.12 224 ARG A CA 1
ATOM 1792 C C . ARG A 1 224 ? -17.331 -1.390 22.053 1.00 90.12 224 ARG A C 1
ATOM 1794 O O . ARG A 1 224 ? -17.954 -0.592 22.744 1.00 90.12 224 ARG A O 1
ATOM 1801 N N . ALA A 1 225 ? -17.687 -2.666 21.916 1.00 89.44 225 ALA A N 1
ATOM 1802 C CA . ALA A 1 225 ? -18.834 -3.248 22.612 1.00 89.44 225 ALA A CA 1
ATOM 1803 C C . ALA A 1 225 ? -18.646 -3.209 24.138 1.00 89.44 225 ALA A C 1
ATOM 1805 O O . ALA A 1 225 ? -19.523 -2.717 24.844 1.00 89.44 225 ALA A O 1
ATOM 1806 N N . GLU A 1 226 ? -17.470 -3.610 24.626 1.00 89.75 226 GLU A N 1
ATOM 1807 C CA . GLU A 1 226 ? -17.127 -3.572 26.056 1.00 89.75 226 GLU A CA 1
ATOM 1808 C C . GLU A 1 226 ? -17.129 -2.145 26.630 1.00 89.75 226 GLU A C 1
ATOM 1810 O O . GLU A 1 226 ? -17.513 -1.922 27.777 1.00 89.75 226 GLU A O 1
ATOM 1815 N N . LEU A 1 227 ? -16.682 -1.157 25.847 1.00 87.69 227 LEU A N 1
ATOM 1816 C CA . LEU A 1 227 ? -16.704 0.249 26.256 1.00 87.69 227 LEU A CA 1
ATOM 1817 C C . LEU A 1 227 ? -18.120 0.826 26.306 1.00 87.69 227 LEU A C 1
ATOM 1819 O O . LEU A 1 227 ? -18.388 1.652 27.174 1.00 87.69 227 LEU A O 1
ATOM 1823 N N . ILE A 1 228 ? -19.015 0.418 25.400 1.00 86.50 228 ILE A N 1
ATOM 1824 C CA . ILE A 1 228 ? -20.422 0.843 25.426 1.00 86.50 228 ILE A CA 1
ATOM 1825 C C . ILE A 1 228 ? -21.095 0.335 26.702 1.00 86.50 228 ILE A C 1
ATOM 1827 O O . ILE A 1 228 ? -21.656 1.148 27.427 1.00 86.50 228 ILE A O 1
ATOM 1831 N N . GLU A 1 229 ? -20.947 -0.952 27.027 1.00 83.38 229 GLU A N 1
ATOM 1832 C CA . GLU A 1 229 ? -21.491 -1.553 28.257 1.00 83.38 229 GLU A CA 1
ATOM 1833 C C . GLU A 1 229 ? -21.025 -0.786 29.508 1.00 83.38 229 GLU A C 1
ATOM 1835 O O . GLU A 1 229 ? -21.831 -0.308 30.301 1.00 83.38 229 GLU A O 1
ATOM 1840 N N . LYS A 1 230 ? -19.718 -0.507 29.607 1.00 77.19 230 LYS A N 1
ATOM 1841 C CA . LYS A 1 230 ? -19.138 0.285 30.709 1.00 77.19 230 LYS A CA 1
ATOM 1842 C C . LYS A 1 230 ? -19.603 1.739 30.767 1.00 77.19 230 LYS A C 1
ATOM 1844 O O . LYS A 1 230 ? -19.422 2.381 31.798 1.00 77.19 230 LYS A O 1
ATOM 1849 N N . THR A 1 231 ? -20.098 2.288 29.663 1.00 73.44 231 THR A N 1
ATOM 1850 C CA . THR A 1 231 ? -20.565 3.679 29.583 1.00 73.44 231 THR A CA 1
ATOM 1851 C C . THR A 1 231 ? -22.067 3.782 29.861 1.00 73.44 231 THR A C 1
ATOM 1853 O O . THR A 1 231 ? -22.511 4.827 30.322 1.00 73.44 231 THR A O 1
ATOM 1856 N N . GLU A 1 232 ? -22.834 2.717 29.612 1.00 65.94 232 GLU A N 1
ATOM 1857 C CA . GLU A 1 232 ? -24.264 2.615 29.945 1.00 65.94 232 GLU A CA 1
ATOM 1858 C C . GLU A 1 232 ? -24.506 2.276 31.431 1.00 65.94 232 GLU A C 1
ATOM 1860 O O . GLU A 1 232 ? -25.546 2.646 31.971 1.00 65.94 232 GLU A O 1
ATOM 1865 N N . ASP A 1 233 ? -23.531 1.654 32.106 1.00 54.06 233 ASP A N 1
ATOM 1866 C CA . ASP A 1 233 ? -23.560 1.329 33.545 1.00 54.06 233 ASP A CA 1
ATOM 1867 C C . ASP A 1 233 ? -23.158 2.496 34.489 1.00 54.06 233 ASP A C 1
ATOM 1869 O O . ASP A 1 233 ? -23.061 2.306 35.708 1.00 54.06 233 ASP A O 1
ATOM 1873 N N . ILE A 1 234 ? -22.889 3.698 33.953 1.00 49.53 234 ILE A N 1
ATOM 1874 C CA . ILE A 1 234 ? -22.535 4.925 34.707 1.00 49.53 234 ILE A CA 1
ATOM 1875 C C . ILE A 1 234 ? -23.744 5.854 34.824 1.00 49.53 234 ILE A C 1
ATOM 1877 O O . ILE A 1 234 ? -23.991 6.330 35.958 1.00 49.53 234 ILE A O 1
#

Secondary structure (DSSP, 8-state):
---HHHHHHHHHHHHHHHHHHHHHHHHHHHHHHHHHHHHHHHHHHHHHHHHHHHHHHHHHHHHHHHHHHHHHS----EEEE---B-HHHHHT-TT--SS----HHHHHHHHHH---EEEEEEEE---------TTTS---SS--S-HHHHHHHHHHHHHHHHHHHHHHHHTT--TT-EEEHHHHHHHHHHHHHHHHHHHHHHHS-HHHHHHHHHHHHHHHHHHHHHHHHHHHT-

pLDDT: mean 79.83, std 13.18, range [45.19, 95.62]

Nearest PDB structures (foldseek):
  4iw0-assembly1_A  TM=2.546E-01  e=1.402E+00  Homo sapiens
  4iwq-assembly1_A  TM=2.566E-01  e=1.580E+00  Homo sapiens
  6o8c-assembly1_B  TM=2.155E-01  e=9.796E-01  Mus musculus
  6cq0-assembly1_A  TM=2.152E-01  e=1.780E+00  Homo sapiens
  6nt9-assembly1_B  TM=1.927E-01  e=3.047E+00  Homo sapiens

Radius of gyration: 36.34 Å; Cα contacts (8 Å, |Δi|>4): 190; chains: 1; bounding box: 54×45×132 Å

=== Feature glossary ===
Feature key, reading from the visual/contextual features back to the raw sequence:

Rendered structure images. Six rendered views show the 3D structure from the faces of a cube — i.e. along ±x, ±y, ±z. Rendering representation is drawn randomly per protein from cartoon (secondary-structure ribbons), sticks (backbone bonds), or molecular surface; coloring is either N→C rainbow (blue at the N-terminus through red at the C-terminus) or one color per chain.

Contact-map, Ramachandran, and PAE plots. The contact map is a binary N×N matrix image: pixel (i, j) is dark where Cα_i and Cα_j are within 8 Å and |i−j|>4. Because the |i−j|>4 filter removes local helical contacts, off-diagonal stripes parallel to the main diagonal indicate parallel β-sheets; stripes perpendicular to it indicate antiparallel β-sheets. The Ramachandran plot scatters every residue's (φ, ψ) pair against the sterically allowed regions. The PAE heatmap renders the predicted-aligned-error matrix.

InterPro / GO / CATH / organism. 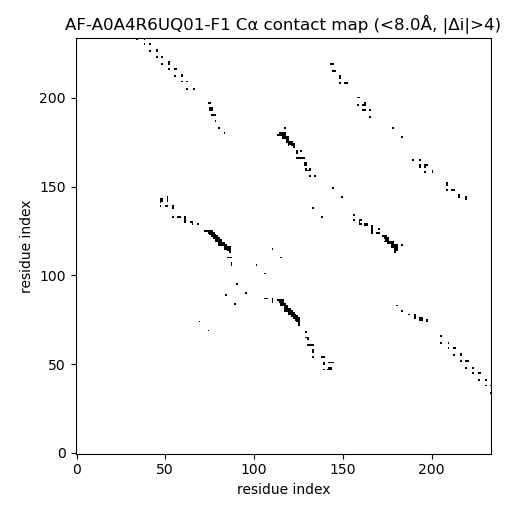Database cross-references. InterPro integrates a dozen domain/family signature databases into unified entries with residue-range hits. GO terms attach function/process/location labels with evidence codes. CATH codes position the fold in a four-level structural taxonomy. Organism is the NCBI-taxonomy species name.

Nearest PDB structures. The Foldseek neighbor list gives the closest experimentally determined structures in the PDB, ranked by structural alignment. TM-score near 1 means near-identical fold; near 0.3 means only rough topology match. This is how one finds what a novel AlphaFold prediction most resembles in the solved-structure universe.

Predicted aligned error. PAE(i, j) answers: if I align the predicted and true structures on residue i, how far off (in Å) do I expect residue j to be? A block-diagonal PAE matrix with low values on the blocks and high values off-diagonal is the signature of a multi-domain protein with confidently predicted domains but uncertain inter-domain orientation.

Solvent-accessible surface area. Accessible surface area quantifies burial. A residue with SASA near zero is packed into the hydrophobic core; one with SASA >100 Å² sits on the surface. Computed here via the Shrake–Rupley numerical algorithm with a 1.4 Å probe.

B-factor. B-factor (Debye–Waller factor) reflects atomic displacement in the crystal lattice. It is an experimental observable (units Å²), not a prediction; low values mean the atom is pinned down, high values mean it moves or is heterogeneous across the crystal.

pLDDT. For AlphaFold models, the B-factor field carries pLDDT — the model's own estimate of local accuracy on a 0–100 scale. Regions with pLDDT<50 should be treated as essentially unmodeled; they often correspond to intrinsically disordered segments.

Backbone torsions (φ/ψ). φ (phi) and ψ (psi) are the two rotatable backbone dihedrals per residue: φ is the C(i-1)–N–Cα–C torsion, ψ is the N–Cα–C–N(i+1) torsion, both in degrees on (−180°, 180°]. α-helical residues cluster near (−60°, −45°); β-strand residues near (−120°, +130°). A Ramachandran plot is simply a scatter of (φ, ψ) for every residue.

Radius of gyration, Cα contacts, bounding box. Radius of gyration (Rg) is the root-mean-square distance of Cα atoms from their centroid — a single number for overall size and compactness. A globular domain of N residues has Rg ≈ 2.2·N^0.38 Å; an extended or disordered chain has a much larger Rg. The Cα contact count is the number of residue pairs whose Cα atoms are within 8 Å and are more than four positions apart in sequence — a standard proxy for tertiary packing density. The bounding box is the smallest axis-aligned box enclosing all Cα atoms.

Secondary structure (3-state, P-SEA). Three-state secondary structure (P-SEA) collapses the eight DSSP classes into helix (a), strand (b), and coil (c). P-SEA assigns these from Cα geometry alone — distances and angles — without requiring backbone oxygens, so it works on any Cα trace.

Secondary structure (8-state, DSSP). DSSP 8-state secondary structure assigns each residue one of H (α-helix), G (3₁₀-helix), I (π-helix), E (extended β-strand), B (isolated β-bridge), T (hydrogen-bonded turn), S (bend), or '-' (coil). The assignment is computed from backbone hydrogen-bond geometry via the Kabsch–Sander algorithm.

Foldseek 3Di. A 3Di character summarizes, for each residue, the relative orientation of the Cα frame of its nearest spatial neighbor. Because it encodes fold topology rather than chemistry, 3Di alignments detect remote structural similarity that sequence alignment misses.

mmCIF coordinates. The mmCIF block holds the 3D Cartesian coordinates of each backbone atom (N, Cα, C, O) in ångströms. mmCIF is the PDB's canonical archive format — a tagged-loop text representation of the atomic model.

Sequence. Sequence gives the chain of amino acids in standard one-letter code (A=alanine, C=cysteine, …, Y=tyrosine), read N→C. It is the only feature that is directly encoded by the gene; all structural features are derived from the folded form of this sequence.